Protein AF-A0A7C5Z6Q5-F1 (afdb_monomer)

Foldseek 3Di:
DFADPVVLVVLLVVLLCLCVVLPDDPVLSVVLSVVSVVCVVPDDRRHFPLVSLQVSQVVVCVSVVHQASAPVVLVVLAVVQQVCVVVLQVCLVPDPHSVVSVLLVLLVCLVGPYAYDDDDDPPDDPEPAQDEAEFALGHDHNTDDPVRCVVRPVVRHYHYHYQCHHTPERAPVRGDPVVVVSVVPHPEAEAEEDRNCRRCVPPPDWYWYFYFQQDPVVCVVVVHDHRDTDTDIDPDD

Mean predicted aligned error: 6.15 Å

pLDDT: mean 85.06, std 14.14, range [33.44, 97.81]

Structure (mmCIF, N/CA/C/O backbone):
data_AF-A0A7C5Z6Q5-F1
#
_entry.id   AF-A0A7C5Z6Q5-F1
#
loop_
_atom_site.group_PDB
_atom_site.id
_atom_site.type_symbol
_atom_site.label_atom_id
_atom_site.label_alt_id
_atom_site.label_comp_id
_atom_site.label_asym_id
_atom_site.label_entity_id
_atom_site.label_seq_id
_atom_site.pdbx_PDB_ins_code
_atom_site.Cartn_x
_atom_site.Cartn_y
_atom_site.Cartn_z
_atom_site.occupancy
_atom_site.B_iso_or_equiv
_atom_site.auth_seq_id
_atom_site.auth_comp_id
_atom_site.auth_asym_id
_atom_site.auth_atom_id
_atom_site.pdbx_PDB_model_num
ATOM 1 N N . MET A 1 1 ? -10.156 9.492 -7.319 1.00 81.12 1 MET A N 1
ATOM 2 C CA . MET A 1 1 ? -9.133 10.555 -7.522 1.00 81.12 1 MET A CA 1
ATOM 3 C C . MET A 1 1 ? -8.257 10.192 -8.713 1.00 81.12 1 MET A C 1
ATOM 5 O O . MET A 1 1 ? -7.639 9.136 -8.688 1.00 81.12 1 MET A O 1
ATOM 9 N N . ASN A 1 2 ? -8.177 11.060 -9.722 1.00 88.00 2 ASN A N 1
ATOM 10 C CA . ASN A 1 2 ? -7.443 10.786 -10.972 1.00 88.00 2 ASN A CA 1
ATOM 11 C C . ASN A 1 2 ? -5.960 11.143 -10.841 1.00 88.00 2 ASN A C 1
ATOM 13 O O . ASN A 1 2 ? -5.601 11.844 -9.905 1.00 88.00 2 ASN A O 1
ATOM 17 N N . PHE A 1 3 ? -5.092 10.733 -11.756 1.00 89.06 3 PHE A N 1
ATOM 18 C CA . PHE A 1 3 ? -3.695 11.167 -11.821 1.00 89.06 3 PHE A CA 1
ATOM 19 C C . PHE A 1 3 ? -3.593 12.670 -12.149 1.00 89.06 3 PHE A C 1
ATOM 21 O O . PHE A 1 3 ? -4.465 13.227 -12.809 1.00 89.06 3 PHE A O 1
ATOM 28 N N . ALA A 1 4 ? -2.572 13.362 -11.637 1.00 87.44 4 ALA A N 1
ATOM 29 C CA . ALA A 1 4 ? -2.336 14.787 -11.917 1.00 87.44 4 ALA A CA 1
ATOM 30 C C . ALA A 1 4 ? -0.896 15.023 -12.374 1.00 87.44 4 ALA A C 1
ATOM 32 O O . ALA A 1 4 ? -0.035 14.165 -12.200 1.00 87.44 4 ALA A O 1
ATOM 33 N N . TYR A 1 5 ? -0.620 16.207 -12.921 1.00 88.88 5 TYR A N 1
ATOM 34 C CA . TYR A 1 5 ? 0.697 16.536 -13.468 1.00 88.88 5 TYR A CA 1
ATOM 35 C C . TYR A 1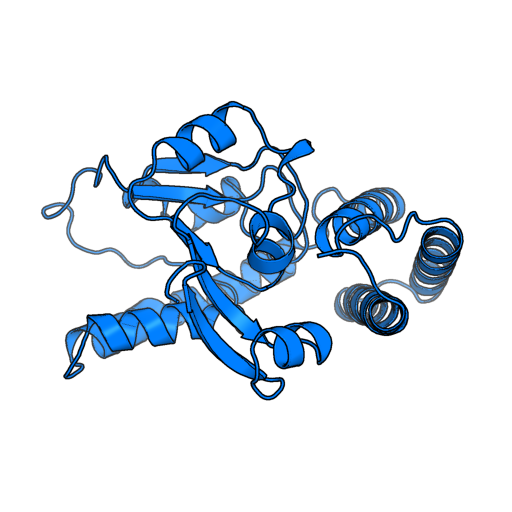 5 ? 1.820 16.441 -12.424 1.00 88.88 5 TYR A C 1
ATOM 37 O O . TYR A 1 5 ? 2.884 15.908 -12.730 1.00 88.88 5 TYR A O 1
ATOM 45 N N . ASP A 1 6 ? 1.557 16.810 -11.168 1.00 85.31 6 ASP A N 1
ATOM 46 C CA . ASP A 1 6 ? 2.529 16.677 -10.069 1.00 85.31 6 ASP A CA 1
ATOM 47 C C . ASP A 1 6 ? 2.846 15.212 -9.711 1.00 85.31 6 ASP A C 1
ATOM 49 O O . ASP A 1 6 ? 3.860 14.914 -9.074 1.00 85.31 6 ASP A O 1
ATOM 53 N N . CYS A 1 7 ? 2.021 14.259 -10.159 1.00 86.81 7 CYS A N 1
ATOM 54 C CA . CYS A 1 7 ? 2.293 12.833 -9.999 1.00 86.81 7 CYS A CA 1
ATOM 55 C C . CYS A 1 7 ? 3.391 12.338 -10.957 1.00 86.81 7 CYS A C 1
ATOM 57 O O . CYS A 1 7 ? 4.036 11.333 -10.652 1.00 86.81 7 CYS A O 1
ATOM 59 N N . ILE A 1 8 ? 3.652 13.026 -12.077 1.00 90.75 8 ILE A N 1
ATOM 60 C CA . ILE A 1 8 ? 4.700 12.662 -13.048 1.00 90.75 8 ILE A CA 1
ATOM 61 C C . ILE A 1 8 ? 6.091 12.666 -12.393 1.00 90.75 8 ILE A C 1
ATOM 63 O O . ILE A 1 8 ? 6.720 11.602 -12.355 1.00 90.75 8 ILE A O 1
ATOM 67 N N . PRO A 1 9 ? 6.590 13.789 -11.828 1.00 87.56 9 PRO A N 1
ATOM 68 C CA . PRO A 1 9 ? 7.911 13.810 -11.202 1.00 87.56 9 PRO A CA 1
ATOM 69 C C . PRO A 1 9 ? 7.996 12.845 -10.014 1.00 87.56 9 PRO A C 1
ATOM 71 O O . PRO A 1 9 ? 9.015 12.175 -9.845 1.00 87.56 9 PRO A O 1
ATOM 74 N N . CYS A 1 10 ? 6.916 12.701 -9.235 1.00 85.75 10 CYS A N 1
ATOM 75 C CA . CYS A 1 10 ? 6.848 11.739 -8.134 1.00 85.75 10 CYS A CA 1
ATOM 76 C C . CYS A 1 10 ? 7.049 10.292 -8.621 1.00 85.75 10 CYS A C 1
ATOM 78 O O . CYS A 1 10 ? 7.853 9.546 -8.055 1.00 85.75 10 CYS A O 1
ATOM 80 N N . THR A 1 11 ? 6.364 9.918 -9.706 1.00 86.69 11 THR A N 1
ATOM 81 C CA . THR A 1 11 ? 6.441 8.588 -10.323 1.00 86.69 11 THR A CA 1
ATOM 82 C C . THR A 1 11 ? 7.843 8.309 -10.847 1.00 86.69 11 THR A C 1
ATOM 84 O O . THR A 1 11 ? 8.446 7.299 -10.480 1.00 86.69 11 THR A O 1
ATOM 87 N N . VAL A 1 12 ? 8.406 9.234 -11.631 1.00 89.44 12 VAL A N 1
ATOM 88 C CA . VAL A 1 12 ? 9.771 9.113 -12.163 1.00 89.44 12 VAL A CA 1
ATOM 89 C C . VAL A 1 12 ? 10.780 8.936 -11.027 1.00 89.44 12 VAL A C 1
ATOM 91 O O . VAL A 1 12 ? 11.616 8.034 -11.074 1.00 89.44 12 VAL A O 1
ATOM 94 N N . GLN A 1 13 ? 10.671 9.736 -9.964 1.00 84.75 13 GLN A N 1
ATOM 95 C CA . GLN A 1 13 ? 11.594 9.650 -8.836 1.00 84.75 13 GLN A CA 1
ATOM 96 C C . GLN A 1 13 ? 11.425 8.356 -8.026 1.00 84.75 13 GLN A C 1
ATOM 98 O O . GLN A 1 13 ? 12.413 7.805 -7.538 1.00 84.75 13 GLN A O 1
ATOM 103 N N . SER A 1 14 ? 10.196 7.851 -7.886 1.00 83.06 14 SER A N 1
ATOM 104 C CA . SER A 1 14 ? 9.923 6.567 -7.233 1.00 83.06 14 SER A CA 1
ATOM 105 C C . SER A 1 14 ? 10.600 5.411 -7.971 1.00 83.06 14 SER A C 1
ATOM 107 O O . SER A 1 14 ? 11.330 4.627 -7.359 1.00 83.06 14 SER A O 1
ATOM 109 N N . PHE A 1 15 ? 10.449 5.362 -9.297 1.00 82.88 15 PHE A N 1
ATOM 110 C CA . PHE A 1 15 ? 11.085 4.343 -10.132 1.00 82.88 15 PHE A CA 1
ATOM 111 C C . PHE A 1 15 ? 12.607 4.468 -10.139 1.00 82.88 15 PHE A C 1
ATOM 113 O O . PHE A 1 15 ? 13.29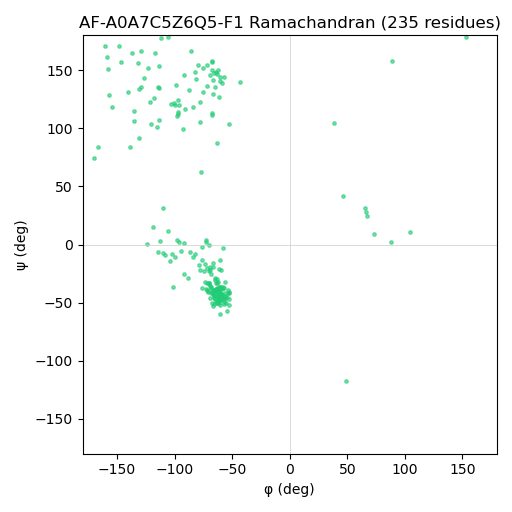3 3.452 -10.036 1.00 82.88 15 PHE A O 1
ATOM 120 N N . LEU A 1 16 ? 13.143 5.692 -10.174 1.00 82.31 16 LEU A N 1
ATOM 121 C CA . LEU A 1 16 ? 14.584 5.925 -10.089 1.00 82.31 16 LEU A CA 1
ATOM 122 C C . LEU A 1 16 ? 15.169 5.408 -8.764 1.00 82.31 16 LEU A C 1
ATOM 124 O O . LEU A 1 16 ? 16.179 4.708 -8.763 1.00 82.31 16 LEU A O 1
ATOM 128 N N . ARG A 1 17 ? 14.510 5.683 -7.631 1.00 81.69 17 ARG A N 1
ATOM 129 C CA . ARG A 1 17 ? 14.936 5.143 -6.329 1.00 81.69 17 ARG A CA 1
ATOM 130 C C . ARG A 1 17 ? 14.884 3.621 -6.301 1.00 81.69 17 ARG A C 1
ATOM 132 O O . ARG A 1 17 ? 15.791 3.001 -5.757 1.00 81.69 17 ARG A O 1
ATOM 139 N N . LEU A 1 18 ? 13.842 3.030 -6.882 1.00 78.75 18 LEU A N 1
ATOM 140 C CA . LEU A 1 18 ? 13.673 1.582 -6.937 1.00 78.75 18 LEU A CA 1
ATOM 141 C C . LEU A 1 18 ? 14.786 0.900 -7.743 1.00 78.75 18 LEU A C 1
ATOM 143 O O . LEU A 1 18 ? 15.323 -0.115 -7.308 1.00 78.75 18 LEU A O 1
ATOM 147 N N . ILE A 1 19 ? 15.146 1.434 -8.911 1.00 79.38 19 ILE A N 1
ATOM 148 C CA . ILE A 1 19 ? 16.206 0.827 -9.726 1.00 79.38 19 ILE A CA 1
ATOM 149 C C . ILE A 1 19 ? 17.597 1.033 -9.109 1.00 79.38 19 ILE A C 1
ATOM 151 O O . ILE A 1 19 ? 18.442 0.143 -9.188 1.00 79.38 19 ILE A O 1
ATOM 155 N N . GLN A 1 20 ? 17.821 2.166 -8.438 1.00 78.38 20 GLN A N 1
ATOM 156 C CA . GLN A 1 20 ? 19.080 2.450 -7.746 1.00 78.38 20 GLN A CA 1
ATOM 157 C C . GLN A 1 20 ? 19.261 1.588 -6.490 1.00 78.38 20 GLN A C 1
ATOM 159 O O . GLN A 1 20 ? 20.356 1.083 -6.247 1.00 78.38 20 GLN A O 1
ATOM 164 N N . SER A 1 21 ? 18.201 1.373 -5.704 1.00 70.94 21 SER A N 1
ATOM 165 C CA . SER A 1 21 ? 18.272 0.603 -4.453 1.00 70.94 21 SER A CA 1
ATOM 166 C C . SER A 1 21 ? 18.515 -0.894 -4.660 1.00 70.94 21 SER A C 1
ATOM 168 O O . SER A 1 21 ? 18.975 -1.566 -3.739 1.00 70.94 21 SER A O 1
ATOM 170 N N . ASN A 1 22 ? 18.252 -1.403 -5.866 1.00 69.56 22 ASN A N 1
ATOM 171 C CA . ASN A 1 22 ? 18.470 -2.799 -6.250 1.00 69.56 22 ASN A CA 1
ATOM 172 C C . ASN A 1 22 ? 19.808 -3.042 -6.972 1.00 69.56 22 ASN A C 1
ATOM 174 O O . ASN A 1 22 ? 20.088 -4.169 -7.370 1.00 69.56 22 ASN A O 1
ATOM 178 N N . GLY A 1 23 ? 20.645 -2.010 -7.140 1.00 72.50 23 GLY A N 1
ATOM 179 C CA . GLY A 1 23 ? 21.992 -2.162 -7.699 1.00 72.50 23 GLY A CA 1
ATOM 180 C C . GLY A 1 23 ? 22.028 -2.595 -9.169 1.00 72.50 23 GLY A C 1
ATOM 181 O O . GLY A 1 23 ? 22.986 -3.242 -9.589 1.00 72.50 23 GLY A O 1
ATOM 182 N N . PHE A 1 24 ? 21.001 -2.266 -9.960 1.00 78.94 24 PHE A N 1
ATOM 183 C CA . PHE A 1 24 ? 20.976 -2.622 -11.380 1.00 78.94 24 PHE A CA 1
ATOM 184 C C . PHE A 1 24 ? 22.098 -1.920 -12.168 1.00 78.94 24 PHE A C 1
ATOM 186 O O . PHE A 1 24 ? 22.437 -0.776 -11.853 1.00 78.94 24 PHE A O 1
ATOM 193 N N . PRO A 1 25 ? 22.640 -2.540 -13.235 1.00 84.62 25 PRO A N 1
ATOM 194 C CA . PRO A 1 25 ? 23.615 -1.893 -14.110 1.00 84.62 25 PRO A CA 1
ATOM 195 C C . PRO A 1 25 ? 23.073 -0.589 -14.708 1.00 84.62 25 PRO A C 1
ATOM 197 O O . PRO A 1 25 ? 21.905 -0.526 -15.090 1.00 84.62 25 PRO A O 1
ATOM 200 N N . GLU A 1 26 ? 23.926 0.422 -14.875 1.00 85.44 26 GLU A N 1
ATOM 201 C CA . GLU A 1 26 ? 23.540 1.750 -15.389 1.00 85.44 26 GLU A CA 1
ATOM 202 C C . GLU A 1 26 ? 22.775 1.678 -16.724 1.00 85.44 26 GLU A C 1
ATOM 204 O O . GLU A 1 26 ? 21.739 2.317 -16.887 1.00 85.44 26 GLU A O 1
ATOM 209 N N . ARG A 1 27 ? 23.199 0.798 -17.644 1.00 86.38 27 ARG A N 1
ATOM 210 C CA . ARG A 1 27 ? 22.498 0.566 -18.923 1.00 86.38 27 ARG A CA 1
ATOM 211 C C . ARG A 1 27 ? 21.057 0.077 -18.745 1.00 86.38 27 ARG A C 1
ATOM 213 O O . ARG A 1 27 ? 20.172 0.453 -19.515 1.00 86.38 27 ARG A O 1
ATOM 220 N N . LEU A 1 28 ? 20.815 -0.772 -17.746 1.00 84.44 28 LEU A N 1
ATOM 221 C CA . LEU A 1 28 ? 19.472 -1.257 -17.432 1.00 84.44 28 LEU A CA 1
ATOM 222 C C . LEU A 1 28 ? 18.642 -0.149 -16.775 1.00 84.44 28 LEU A C 1
ATOM 224 O O . LEU A 1 28 ? 17.469 0.001 -17.108 1.00 84.44 28 LEU A O 1
ATOM 228 N N . GLN A 1 29 ? 19.258 0.672 -15.917 1.00 87.50 29 GLN A N 1
ATOM 229 C CA . GLN A 1 29 ? 18.592 1.829 -15.316 1.00 87.50 29 GLN A CA 1
ATOM 230 C C . GLN A 1 29 ? 18.111 2.823 -16.382 1.00 87.50 29 GLN A C 1
ATOM 232 O O . GLN A 1 29 ? 16.948 3.227 -16.360 1.00 87.50 29 GLN A O 1
ATOM 237 N N . GLU A 1 30 ? 18.967 3.162 -17.352 1.00 90.06 30 GLU A N 1
ATOM 238 C CA . GLU A 1 30 ? 18.594 4.030 -18.475 1.00 90.06 30 GLU A CA 1
ATOM 239 C C . GLU A 1 30 ? 17.450 3.420 -19.298 1.00 90.06 30 GLU A C 1
ATOM 241 O O . GLU A 1 30 ? 16.481 4.106 -19.627 1.00 90.06 30 GLU A O 1
ATOM 246 N N . THR A 1 31 ? 17.525 2.117 -19.590 1.00 89.44 31 THR A N 1
ATOM 247 C CA . THR A 1 31 ? 16.488 1.399 -20.350 1.00 89.44 31 THR A CA 1
ATOM 248 C C . THR A 1 31 ? 15.130 1.459 -19.650 1.00 89.44 31 THR A C 1
ATOM 250 O O . THR A 1 31 ? 14.118 1.757 -20.290 1.00 89.44 31 THR A O 1
ATOM 253 N N . VAL A 1 32 ? 15.099 1.210 -18.336 1.00 88.25 32 VAL A N 1
ATOM 254 C CA . VAL A 1 32 ? 13.877 1.313 -17.529 1.00 88.25 32 VAL A CA 1
ATOM 255 C C . VAL A 1 32 ? 13.354 2.746 -17.542 1.00 88.25 32 VAL A C 1
ATOM 257 O O . VAL A 1 32 ? 12.176 2.955 -17.821 1.00 88.25 32 VAL A O 1
ATOM 260 N N . LEU A 1 33 ? 14.213 3.741 -17.301 1.00 90.94 33 LEU A N 1
ATOM 261 C CA . LEU A 1 33 ? 13.796 5.140 -17.233 1.00 90.94 33 LEU A CA 1
ATOM 262 C C . LEU A 1 33 ? 13.207 5.634 -18.561 1.00 90.94 33 LEU A C 1
ATOM 264 O O . LEU A 1 33 ? 12.159 6.277 -18.558 1.00 90.94 33 LEU A O 1
ATOM 268 N N . ARG A 1 34 ? 13.823 5.288 -19.699 1.00 93.12 34 ARG A N 1
ATOM 269 C CA . ARG A 1 34 ? 13.278 5.609 -21.029 1.00 93.12 34 ARG A CA 1
ATOM 270 C C . ARG A 1 34 ? 11.882 5.022 -21.216 1.00 93.12 34 ARG A C 1
ATOM 272 O O . ARG A 1 34 ? 10.984 5.739 -21.637 1.00 93.12 34 ARG A O 1
ATOM 279 N N . LYS A 1 35 ? 11.683 3.752 -20.847 1.00 92.69 35 LYS A N 1
ATOM 280 C CA . LYS A 1 35 ? 10.372 3.091 -20.939 1.00 92.69 35 LYS A CA 1
ATOM 281 C C . LYS A 1 35 ? 9.327 3.717 -20.012 1.00 92.69 35 LYS A C 1
ATOM 283 O O . LYS A 1 35 ? 8.196 3.906 -20.444 1.00 92.69 35 LYS A O 1
ATOM 288 N N . VAL A 1 36 ? 9.704 4.093 -18.787 1.00 93.00 36 VAL A N 1
ATOM 289 C CA . VAL A 1 36 ? 8.821 4.818 -17.852 1.00 93.00 36 VAL A CA 1
ATOM 290 C C . VAL A 1 36 ? 8.391 6.162 -18.444 1.00 93.00 36 VAL A C 1
ATOM 292 O O . VAL A 1 36 ? 7.211 6.491 -18.403 1.00 93.00 36 VAL A O 1
ATOM 295 N N . LEU A 1 37 ? 9.319 6.928 -19.025 1.00 94.62 37 LEU A N 1
ATOM 296 C CA . LEU A 1 37 ? 9.002 8.219 -19.644 1.00 94.62 37 LEU A CA 1
ATOM 297 C C . LEU A 1 37 ? 8.105 8.065 -20.878 1.00 94.62 37 LEU A C 1
ATOM 299 O O . LEU A 1 37 ? 7.143 8.817 -21.013 1.00 94.62 37 LEU A O 1
ATOM 303 N N . THR A 1 38 ? 8.369 7.075 -21.738 1.00 95.62 38 THR A N 1
ATOM 304 C CA . THR A 1 38 ? 7.494 6.757 -22.878 1.00 95.62 38 THR A CA 1
ATOM 305 C C . THR A 1 38 ? 6.093 6.377 -22.407 1.00 95.62 38 THR A C 1
ATOM 307 O O . THR A 1 38 ? 5.122 6.957 -22.881 1.00 95.62 38 THR A O 1
ATOM 310 N N . PHE A 1 39 ? 5.979 5.489 -21.413 1.00 94.50 39 PHE A N 1
ATOM 311 C CA . PHE A 1 39 ? 4.686 5.133 -20.828 1.00 94.50 39 PHE A CA 1
ATOM 312 C C . PHE A 1 39 ? 3.942 6.367 -20.324 1.00 94.50 39 PHE A C 1
ATOM 314 O O . PHE A 1 39 ? 2.784 6.577 -20.666 1.00 94.50 39 PHE A O 1
ATOM 321 N N . LEU A 1 40 ? 4.613 7.210 -19.534 1.00 94.00 40 LEU A N 1
ATOM 322 C CA . LEU A 1 40 ? 3.993 8.408 -18.976 1.00 94.00 40 LEU A CA 1
ATOM 323 C C . LEU A 1 40 ? 3.556 9.392 -20.065 1.00 94.00 40 LEU A C 1
ATOM 325 O O . LEU A 1 40 ? 2.571 10.087 -19.847 1.00 94.00 40 LEU A O 1
ATOM 329 N N . SER A 1 41 ? 4.232 9.444 -21.216 1.00 94.94 41 SER A N 1
ATOM 330 C CA . SER A 1 41 ? 3.839 10.316 -22.333 1.00 94.94 41 SER A CA 1
ATOM 331 C C . SER A 1 41 ? 2.573 9.867 -23.071 1.00 94.94 41 SER A C 1
ATOM 333 O O . SER A 1 41 ? 1.938 10.688 -23.726 1.00 94.94 41 SER A O 1
ATOM 335 N N . GLU A 1 42 ? 2.196 8.593 -22.947 1.00 93.94 42 GLU A N 1
ATOM 336 C CA . GLU A 1 42 ? 1.062 7.978 -23.658 1.00 93.94 42 GLU A CA 1
ATOM 337 C C . GLU A 1 42 ? -0.072 7.543 -22.711 1.00 93.94 42 GLU A C 1
ATOM 339 O O . GLU A 1 42 ? -1.129 7.100 -23.157 1.00 93.94 42 GLU A O 1
ATOM 344 N N . ALA A 1 43 ? 0.143 7.646 -21.398 1.00 92.38 43 ALA A N 1
ATOM 345 C CA . ALA A 1 43 ? -0.775 7.166 -20.376 1.00 92.38 43 ALA A CA 1
ATOM 346 C C . ALA A 1 43 ? -2.079 7.980 -20.295 1.00 92.38 43 ALA A C 1
ATOM 348 O O . ALA A 1 43 ? -2.092 9.205 -20.414 1.00 92.38 43 ALA A O 1
ATOM 349 N N . ASP A 1 44 ? -3.179 7.291 -19.982 1.00 92.75 44 ASP A N 1
ATOM 350 C CA . ASP A 1 44 ? -4.462 7.918 -19.670 1.00 92.75 44 ASP A CA 1
ATOM 351 C C . ASP A 1 44 ? -4.466 8.464 -18.231 1.00 92.75 44 ASP A C 1
ATOM 353 O O . ASP A 1 44 ? -4.580 7.720 -17.255 1.00 92.75 44 ASP A O 1
ATOM 357 N N . TYR A 1 45 ? -4.358 9.787 -18.090 1.00 93.19 45 TYR A N 1
ATOM 358 C CA . TYR A 1 45 ? -4.365 10.459 -16.785 1.00 93.19 45 TYR A CA 1
ATOM 359 C C . TYR A 1 45 ? -5.754 10.579 -16.144 1.00 93.19 45 TYR A C 1
ATOM 361 O O . TYR A 1 45 ? -5.861 11.065 -15.016 1.00 93.19 45 TYR A O 1
ATOM 369 N N . SER A 1 46 ? -6.820 10.122 -16.809 1.00 91.69 46 SER A N 1
ATOM 370 C CA . SER A 1 46 ? -8.127 9.973 -16.160 1.00 91.69 46 SER A CA 1
ATOM 371 C C . SER A 1 46 ? -8.134 8.835 -15.132 1.00 91.69 46 SER A C 1
ATOM 373 O O . SER A 1 46 ? -8.922 8.866 -14.188 1.00 91.69 46 SER A O 1
ATOM 375 N N . LEU A 1 47 ? -7.210 7.877 -15.259 1.00 91.06 47 LEU A N 1
ATOM 376 C CA . LEU A 1 47 ? -7.027 6.785 -14.309 1.00 91.06 47 LEU A CA 1
ATOM 377 C C . LEU A 1 47 ? -6.503 7.281 -12.958 1.00 91.06 47 LEU A C 1
ATOM 379 O O . LEU A 1 47 ? -5.875 8.333 -12.846 1.00 91.06 47 LEU A O 1
ATOM 383 N N . SER A 1 48 ? -6.731 6.496 -11.906 1.00 91.25 48 SER A N 1
ATOM 384 C CA . SER A 1 48 ? -6.192 6.794 -10.579 1.00 91.25 48 SER A CA 1
ATOM 385 C C . SER A 1 48 ? -4.673 6.563 -10.511 1.00 91.25 48 SER A C 1
ATOM 387 O O . SER A 1 48 ? -4.139 5.730 -11.254 1.00 91.25 48 SER A O 1
ATOM 389 N N . PRO A 1 49 ? -3.946 7.239 -9.597 1.00 90.62 49 PRO A N 1
ATOM 390 C CA . PRO A 1 49 ? -2.515 6.998 -9.426 1.00 90.62 49 PRO A CA 1
ATOM 391 C C . PRO A 1 49 ? -2.136 5.528 -9.176 1.00 90.62 49 PRO A C 1
ATOM 393 O O . PRO A 1 49 ? -1.194 5.062 -9.821 1.00 90.62 49 PRO A O 1
ATOM 396 N N . PRO A 1 50 ? -2.869 4.747 -8.351 1.00 91.81 50 PRO A N 1
ATOM 397 C CA . PRO A 1 50 ? -2.569 3.327 -8.187 1.00 91.81 50 PRO A CA 1
ATOM 398 C C . PRO A 1 50 ? -2.782 2.506 -9.468 1.00 91.81 50 PRO A C 1
ATOM 400 O O . PRO A 1 50 ? -2.056 1.539 -9.689 1.00 91.81 50 PRO A O 1
ATOM 403 N N . ALA A 1 51 ? -3.722 2.889 -10.340 1.00 93.62 51 ALA A N 1
ATOM 404 C CA . ALA A 1 51 ? -3.969 2.174 -11.593 1.00 93.62 51 ALA A CA 1
ATOM 405 C C . ALA A 1 51 ? -2.799 2.351 -12.572 1.00 93.62 51 ALA A C 1
ATOM 407 O O . ALA A 1 51 ? -2.294 1.367 -13.104 1.00 93.62 51 ALA A O 1
ATOM 408 N N . LEU A 1 52 ? -2.299 3.579 -12.737 1.00 93.31 52 LEU A N 1
ATOM 409 C CA . LEU A 1 52 ? -1.112 3.825 -13.564 1.00 93.31 52 LEU A CA 1
ATOM 410 C C . LEU A 1 52 ? 0.154 3.206 -12.963 1.00 93.31 52 LEU A C 1
ATOM 412 O O . LEU A 1 52 ? 0.978 2.645 -13.686 1.00 93.31 52 LEU A O 1
ATOM 416 N N . ALA A 1 53 ? 0.302 3.261 -11.636 1.00 92.25 53 ALA A N 1
ATOM 417 C CA . ALA A 1 53 ? 1.429 2.637 -10.955 1.00 92.25 53 ALA A CA 1
ATOM 418 C C . ALA A 1 53 ? 1.451 1.113 -11.166 1.00 92.25 53 ALA A C 1
ATOM 420 O O . ALA A 1 53 ? 2.519 0.557 -11.415 1.00 92.25 53 ALA A O 1
ATOM 421 N N . ARG A 1 54 ? 0.292 0.437 -11.134 1.00 94.69 54 ARG A N 1
ATOM 422 C CA . ARG A 1 54 ? 0.178 -0.996 -11.456 1.00 94.69 54 ARG A CA 1
ATOM 423 C C . ARG A 1 54 ? 0.795 -1.314 -12.813 1.00 94.69 54 ARG A C 1
ATOM 425 O O . ARG A 1 54 ? 1.635 -2.208 -12.915 1.00 94.69 54 ARG A O 1
ATOM 432 N N . ASP A 1 55 ? 0.392 -0.582 -13.844 1.00 94.56 55 ASP A N 1
ATOM 433 C CA . ASP A 1 55 ? 0.788 -0.874 -15.220 1.00 94.56 55 ASP A CA 1
ATOM 434 C C . ASP A 1 55 ? 2.290 -0.605 -15.433 1.00 94.56 55 ASP A C 1
ATOM 436 O O . ASP A 1 55 ? 2.990 -1.417 -16.045 1.00 94.56 55 ASP A O 1
ATOM 440 N N . LEU A 1 56 ? 2.828 0.447 -14.806 1.00 93.19 56 LEU A N 1
ATOM 441 C CA . LEU A 1 56 ? 4.273 0.694 -14.742 1.00 93.19 56 LEU A CA 1
ATOM 442 C C . LEU A 1 56 ? 5.037 -0.431 -14.026 1.00 93.19 56 LEU A C 1
ATOM 444 O O . LEU A 1 56 ? 6.093 -0.865 -14.489 1.00 93.19 56 LEU A O 1
ATOM 448 N N . HIS A 1 57 ? 4.522 -0.925 -12.899 1.00 92.50 57 HIS A N 1
ATOM 449 C CA . HIS A 1 57 ? 5.165 -2.001 -12.144 1.00 92.50 57 HIS A CA 1
ATOM 450 C C . HIS A 1 57 ? 5.094 -3.354 -12.871 1.00 92.50 57 HIS A C 1
ATOM 452 O O . HIS A 1 57 ? 6.062 -4.116 -12.823 1.00 92.50 57 HIS A O 1
ATOM 458 N N . ARG A 1 58 ? 4.020 -3.629 -13.623 1.00 94.31 58 ARG A N 1
ATOM 459 C CA . ARG A 1 58 ? 3.934 -4.781 -14.540 1.00 94.31 58 ARG A CA 1
ATOM 460 C C . ARG A 1 58 ? 4.989 -4.703 -15.638 1.00 94.31 58 ARG A C 1
ATOM 462 O O . ARG A 1 58 ? 5.699 -5.681 -15.868 1.00 94.31 58 ARG A O 1
ATOM 469 N N . MET A 1 59 ? 5.141 -3.536 -16.264 1.00 92.56 59 MET A N 1
ATOM 470 C CA . MET A 1 59 ? 6.186 -3.304 -17.263 1.00 92.56 59 MET A CA 1
ATOM 471 C C . MET A 1 59 ? 7.584 -3.518 -16.674 1.00 92.56 59 MET A C 1
ATOM 473 O O . MET A 1 59 ? 8.430 -4.157 -17.296 1.00 92.56 59 MET A O 1
ATOM 477 N N . LEU A 1 60 ? 7.833 -3.025 -15.458 1.00 89.31 60 LEU A N 1
ATOM 478 C CA . LEU A 1 60 ? 9.117 -3.211 -14.790 1.00 89.31 60 LEU A CA 1
ATOM 479 C C . LEU A 1 60 ? 9.443 -4.689 -14.560 1.00 89.31 60 LEU A C 1
ATOM 481 O O . LEU A 1 60 ? 10.560 -5.103 -14.857 1.00 89.31 60 LEU A O 1
ATOM 485 N N . ARG A 1 61 ? 8.481 -5.491 -14.084 1.00 90.88 61 ARG A N 1
ATOM 486 C CA . ARG A 1 61 ? 8.665 -6.945 -13.918 1.00 90.88 61 ARG A CA 1
ATOM 487 C C . ARG A 1 61 ? 9.079 -7.625 -15.222 1.00 90.88 61 ARG A C 1
ATOM 489 O O . ARG A 1 61 ? 9.980 -8.455 -15.208 1.00 90.88 61 ARG A O 1
ATOM 496 N N . GLN A 1 62 ? 8.467 -7.229 -16.340 1.00 91.69 62 GLN A N 1
ATOM 497 C CA . GLN A 1 62 ? 8.810 -7.748 -17.668 1.00 91.69 62 GLN A CA 1
ATOM 498 C C . GLN A 1 62 ? 10.225 -7.348 -18.103 1.00 91.69 62 GLN A C 1
ATOM 500 O O . GLN A 1 62 ? 10.955 -8.178 -18.630 1.00 91.69 62 GLN A O 1
ATOM 505 N N . ILE A 1 63 ? 10.634 -6.094 -17.874 1.00 88.12 63 ILE A N 1
ATOM 506 C CA . ILE A 1 63 ? 11.986 -5.622 -18.226 1.00 88.12 63 ILE A CA 1
ATOM 507 C C . ILE A 1 63 ? 13.058 -6.345 -17.404 1.00 88.12 63 ILE A C 1
ATOM 509 O O . ILE A 1 63 ? 14.134 -6.639 -17.918 1.00 88.12 63 ILE A O 1
ATOM 513 N N . LEU A 1 64 ? 12.777 -6.585 -16.123 1.00 86.00 64 LEU A N 1
ATOM 514 C CA . LEU A 1 64 ? 13.710 -7.219 -15.196 1.00 86.00 64 LEU A CA 1
ATOM 515 C C . LEU A 1 64 ? 13.716 -8.749 -15.283 1.00 86.00 64 LEU A C 1
ATOM 517 O O . LEU A 1 64 ? 14.545 -9.360 -14.615 1.00 86.00 64 LEU A O 1
ATOM 521 N N . ASP A 1 65 ? 12.787 -9.346 -16.038 1.00 89.38 65 ASP A N 1
ATOM 522 C CA . ASP A 1 65 ? 12.509 -10.789 -16.033 1.00 89.38 65 ASP A CA 1
ATOM 523 C C . ASP A 1 65 ? 12.405 -11.354 -14.603 1.00 89.38 65 ASP A C 1
ATOM 525 O O . ASP A 1 65 ? 12.955 -12.395 -14.248 1.00 89.38 65 ASP A O 1
ATOM 529 N N . ASN A 1 66 ? 11.741 -10.591 -13.729 1.00 88.31 66 ASN A N 1
ATOM 530 C CA . ASN A 1 66 ? 11.598 -10.917 -12.317 1.00 88.31 66 ASN A CA 1
ATOM 531 C C . ASN A 1 66 ? 10.142 -10.693 -11.881 1.00 88.31 66 ASN A C 1
ATOM 533 O O . ASN A 1 66 ? 9.683 -9.545 -11.875 1.00 88.31 66 ASN A O 1
ATOM 537 N N . PRO A 1 67 ? 9.412 -11.755 -11.489 1.00 90.62 67 PRO A N 1
ATOM 538 C CA . PRO A 1 67 ? 8.015 -11.644 -11.081 1.00 90.62 67 PRO A CA 1
ATOM 539 C C . PRO A 1 67 ? 7.817 -10.919 -9.739 1.00 90.62 67 PRO A C 1
ATOM 541 O O . PRO A 1 67 ? 6.744 -10.358 -9.524 1.00 90.62 67 PRO A O 1
ATOM 544 N N . ASP A 1 68 ? 8.824 -10.874 -8.858 1.00 91.38 68 ASP A N 1
ATOM 545 C CA . ASP A 1 68 ? 8.794 -10.092 -7.613 1.00 91.38 68 ASP A CA 1
ATOM 546 C C . ASP A 1 68 ? 10.149 -9.401 -7.355 1.00 91.38 68 ASP A C 1
ATOM 548 O O . ASP A 1 68 ? 10.981 -9.888 -6.580 1.00 91.38 68 ASP A O 1
ATOM 552 N N . PRO A 1 69 ? 10.392 -8.222 -7.960 1.00 87.56 69 PRO A N 1
ATOM 553 C CA . PRO A 1 69 ? 11.606 -7.448 -7.711 1.00 87.56 69 PRO A CA 1
ATOM 554 C C . PRO A 1 69 ? 11.656 -6.835 -6.302 1.00 87.56 69 PRO A C 1
ATOM 556 O O . PRO A 1 69 ? 12.636 -6.172 -5.965 1.00 87.56 69 PRO A O 1
ATOM 559 N N . TYR A 1 70 ? 10.634 -7.045 -5.466 1.00 87.62 70 TYR A N 1
ATOM 560 C CA . TYR A 1 70 ? 10.517 -6.459 -4.133 1.00 87.62 70 TYR A CA 1
ATOM 561 C C . TYR A 1 70 ? 10.715 -7.464 -2.996 1.00 87.62 70 TYR A C 1
ATOM 563 O O . TYR A 1 70 ? 10.836 -7.058 -1.839 1.00 87.62 70 TYR A O 1
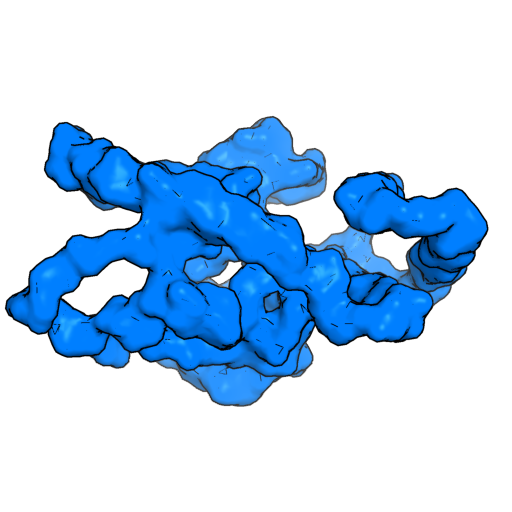ATOM 571 N N . ALA A 1 71 ? 10.788 -8.764 -3.293 1.00 88.12 71 ALA A N 1
ATOM 572 C CA . ALA A 1 71 ? 10.828 -9.820 -2.282 1.00 88.12 71 ALA A CA 1
ATOM 573 C C . ALA A 1 71 ? 11.937 -9.606 -1.232 1.00 88.12 71 ALA A C 1
ATOM 575 O O . ALA A 1 71 ? 11.716 -9.749 -0.028 1.00 88.12 71 ALA A O 1
ATOM 576 N N . ALA A 1 72 ? 13.130 -9.190 -1.671 1.00 85.19 72 ALA A N 1
ATOM 577 C CA . ALA A 1 72 ? 14.274 -8.963 -0.787 1.00 85.19 72 ALA A CA 1
ATOM 578 C C . ALA A 1 72 ? 14.048 -7.799 0.193 1.00 85.19 72 ALA A C 1
ATOM 580 O O . ALA A 1 72 ? 14.352 -7.925 1.384 1.00 85.19 72 ALA A O 1
ATOM 581 N N . ILE A 1 73 ? 13.498 -6.675 -0.287 1.00 82.00 73 ILE A N 1
ATOM 582 C CA . ILE A 1 73 ? 13.216 -5.523 0.574 1.00 82.00 73 ILE A CA 1
ATOM 583 C C . ILE A 1 73 ? 12.044 -5.819 1.513 1.00 82.00 73 ILE A C 1
ATOM 585 O O . ILE A 1 73 ? 12.161 -5.523 2.701 1.00 82.00 73 ILE A O 1
ATOM 589 N N . LYS A 1 74 ? 10.989 -6.502 1.039 1.00 84.75 74 LYS A N 1
ATOM 590 C CA . LYS A 1 74 ? 9.874 -6.963 1.884 1.00 84.75 74 LYS A CA 1
ATOM 591 C C . LYS A 1 74 ? 10.379 -7.845 3.022 1.00 84.75 74 LYS A C 1
ATOM 593 O O . LYS A 1 74 ? 10.144 -7.538 4.186 1.00 84.75 74 LYS A O 1
ATOM 598 N N . LYS A 1 75 ? 11.184 -8.868 2.719 1.00 85.62 75 LYS A N 1
ATOM 599 C CA . LYS A 1 75 ? 11.754 -9.773 3.731 1.00 85.62 75 LYS A CA 1
ATOM 600 C C . LYS A 1 75 ? 12.596 -9.037 4.776 1.00 85.62 75 LYS A C 1
ATOM 602 O O . LYS A 1 75 ? 12.494 -9.321 5.970 1.00 85.62 75 LYS A O 1
ATOM 607 N N . LYS A 1 76 ? 13.419 -8.076 4.343 1.00 84.81 76 LYS A N 1
ATOM 608 C CA . LYS A 1 76 ? 14.239 -7.251 5.242 1.00 84.81 76 LYS A CA 1
ATOM 609 C C . LYS A 1 76 ? 13.373 -6.394 6.169 1.00 84.81 76 LYS A C 1
ATOM 611 O O . LYS A 1 76 ? 13.618 -6.379 7.376 1.00 84.81 76 LYS A O 1
ATOM 616 N N . THR A 1 77 ? 12.385 -5.689 5.621 1.00 80.88 77 THR A N 1
ATOM 617 C CA . THR A 1 77 ? 11.500 -4.805 6.393 1.00 80.88 77 THR A CA 1
ATOM 618 C C . THR A 1 77 ? 10.623 -5.604 7.352 1.00 80.88 77 THR A C 1
ATOM 620 O O . THR A 1 77 ? 10.556 -5.267 8.536 1.00 80.88 77 THR A O 1
ATOM 623 N N . ASN A 1 78 ? 10.081 -6.732 6.887 1.00 83.81 78 ASN A N 1
ATOM 624 C CA . ASN A 1 78 ? 9.346 -7.681 7.712 1.00 83.81 78 ASN A CA 1
ATOM 625 C C . ASN A 1 78 ? 10.209 -8.112 8.904 1.00 83.81 78 ASN A C 1
ATOM 627 O O . ASN A 1 78 ? 9.853 -7.843 10.047 1.00 83.81 78 ASN A O 1
ATOM 631 N N . GLY A 1 79 ? 11.405 -8.661 8.662 1.00 84.44 79 GLY A N 1
ATOM 632 C CA . GLY A 1 79 ? 12.332 -9.071 9.725 1.00 84.44 79 GLY A CA 1
ATOM 633 C C . GLY A 1 79 ? 12.665 -7.966 10.738 1.00 84.44 79 GLY A C 1
ATOM 634 O O . GLY A 1 79 ? 12.717 -8.219 11.943 1.00 84.44 79 GLY A O 1
ATOM 635 N N . PHE A 1 80 ? 12.838 -6.725 10.277 1.00 84.38 80 PHE A N 1
ATOM 636 C CA . PHE A 1 80 ? 13.094 -5.575 11.148 1.00 84.38 80 PHE A CA 1
ATOM 637 C C . PHE A 1 80 ? 11.919 -5.261 12.088 1.00 84.38 80 PHE A C 1
ATOM 639 O O . PHE A 1 80 ? 12.142 -4.937 13.261 1.00 84.38 80 PHE A O 1
ATOM 646 N N . MET A 1 81 ? 10.681 -5.356 11.597 1.00 83.38 81 MET A N 1
ATOM 647 C CA . MET A 1 81 ? 9.479 -5.109 12.400 1.00 83.38 81 MET A CA 1
ATOM 648 C C . MET A 1 81 ? 9.160 -6.262 13.344 1.00 83.38 81 MET A C 1
ATOM 650 O O . MET A 1 81 ? 8.821 -6.030 14.505 1.00 83.38 81 MET A O 1
ATOM 654 N N . LEU A 1 82 ? 9.378 -7.495 12.888 1.00 82.69 82 LEU A N 1
ATOM 655 C CA . LEU A 1 82 ? 9.266 -8.707 13.695 1.00 82.69 82 LEU A CA 1
ATOM 656 C C . LEU A 1 82 ? 10.085 -8.634 14.979 1.00 82.69 82 LEU A C 1
ATOM 658 O O . LEU A 1 82 ? 9.565 -8.890 16.065 1.00 82.69 82 LEU A O 1
ATOM 662 N N . ALA A 1 83 ? 11.338 -8.198 14.859 1.00 87.19 83 ALA A N 1
ATOM 663 C CA . ALA A 1 83 ? 12.244 -8.052 15.991 1.00 87.19 83 ALA A CA 1
ATOM 664 C C . ALA A 1 83 ? 11.747 -7.045 17.050 1.00 87.19 83 ALA A C 1
ATOM 666 O O . ALA A 1 83 ? 12.173 -7.108 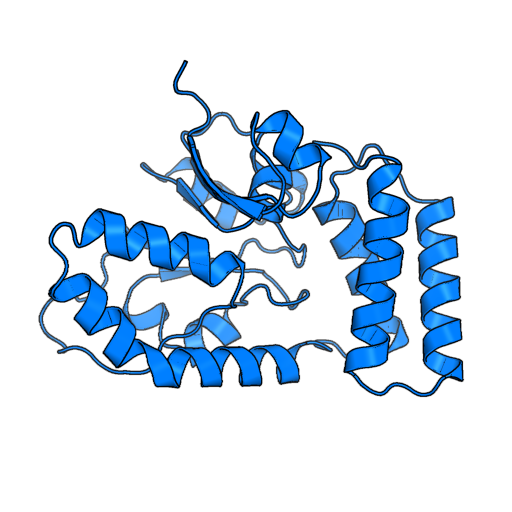18.200 1.00 87.19 83 ALA A O 1
ATOM 667 N N . ARG A 1 84 ? 10.843 -6.127 16.682 1.00 86.94 84 ARG A N 1
ATOM 668 C CA . ARG A 1 84 ? 10.271 -5.096 17.567 1.00 86.94 84 ARG A CA 1
ATOM 669 C C . ARG A 1 84 ? 8.862 -5.418 18.042 1.00 86.94 84 ARG A C 1
ATOM 671 O O . ARG A 1 84 ? 8.347 -4.718 18.909 1.00 86.94 84 ARG A O 1
ATOM 678 N N . TYR A 1 85 ? 8.224 -6.461 17.512 1.00 85.12 85 TYR A N 1
ATOM 679 C CA . TYR A 1 85 ? 6.818 -6.746 17.796 1.00 85.12 85 TYR A CA 1
ATOM 680 C C . TYR A 1 85 ? 6.539 -6.886 19.298 1.00 85.12 85 TYR A C 1
ATOM 682 O O . TYR A 1 85 ? 5.620 -6.254 19.809 1.00 85.12 85 TYR A O 1
ATOM 690 N N . ALA A 1 86 ? 7.367 -7.644 20.026 1.00 86.44 86 ALA A N 1
ATOM 691 C CA . ALA A 1 86 ? 7.192 -7.846 21.465 1.00 86.44 86 ALA A CA 1
ATOM 692 C C . ALA A 1 86 ? 7.287 -6.534 22.268 1.00 86.44 86 ALA A C 1
ATOM 694 O O . ALA A 1 86 ? 6.538 -6.334 23.222 1.00 86.44 86 ALA A O 1
ATOM 695 N N . GLU A 1 87 ? 8.183 -5.628 21.871 1.00 91.12 87 GLU A N 1
ATOM 696 C CA . GLU A 1 87 ? 8.322 -4.299 22.474 1.00 91.12 87 GLU A CA 1
ATOM 697 C C . GLU A 1 87 ? 7.090 -3.431 22.183 1.00 91.12 87 GLU A C 1
ATOM 699 O O . GLU A 1 87 ? 6.485 -2.872 23.099 1.00 91.12 87 GLU A O 1
ATOM 704 N N . LEU A 1 88 ? 6.682 -3.358 20.913 1.00 90.31 88 LEU A N 1
ATOM 705 C CA . LEU A 1 88 ? 5.527 -2.574 20.474 1.00 90.31 88 LEU A CA 1
ATOM 706 C C . LEU A 1 88 ? 4.230 -3.064 21.119 1.00 90.31 88 LEU A C 1
ATOM 708 O O . LEU A 1 88 ? 3.399 -2.256 21.527 1.00 90.31 88 LEU A O 1
ATOM 712 N N . LYS A 1 89 ? 4.081 -4.381 21.263 1.00 88.62 89 LYS A N 1
ATOM 713 C CA . LYS A 1 89 ? 2.946 -5.002 21.936 1.00 88.62 89 LYS A CA 1
ATOM 714 C C . LYS A 1 89 ? 2.894 -4.602 23.415 1.00 88.62 89 LYS A C 1
ATOM 716 O O . LYS A 1 89 ? 1.875 -4.079 23.854 1.00 88.62 89 LYS A O 1
ATOM 721 N N . LYS A 1 90 ? 4.007 -4.728 24.151 1.00 91.12 90 LYS A N 1
ATOM 722 C CA . LYS A 1 90 ? 4.091 -4.263 25.550 1.00 91.12 90 LYS A CA 1
ATOM 723 C C . LYS A 1 90 ? 3.778 -2.774 25.680 1.00 91.12 90 LYS A C 1
ATOM 725 O O . LYS A 1 90 ? 3.169 -2.352 26.657 1.00 91.12 90 LYS A O 1
ATOM 730 N N . ARG A 1 91 ? 4.190 -1.963 24.702 1.00 92.00 91 ARG A N 1
ATOM 731 C CA . ARG A 1 91 ? 3.872 -0.532 24.672 1.00 92.00 91 ARG A CA 1
ATOM 732 C C . ARG A 1 91 ? 2.370 -0.280 24.547 1.00 92.00 91 ARG A C 1
ATOM 734 O O . ARG A 1 91 ? 1.886 0.650 25.178 1.00 92.00 91 ARG A O 1
ATOM 741 N N . VAL A 1 92 ? 1.650 -1.078 23.758 1.00 92.62 92 VAL A N 1
ATOM 742 C CA . VAL A 1 92 ? 0.181 -1.013 23.667 1.00 92.62 92 VAL A CA 1
ATOM 743 C C . VAL A 1 92 ? -0.453 -1.433 24.992 1.00 92.62 92 VAL A C 1
ATOM 745 O O . VAL A 1 92 ? -1.230 -0.662 25.551 1.00 92.62 92 VAL A O 1
ATOM 748 N N . GLU A 1 93 ? -0.078 -2.603 25.513 1.00 92.81 93 GLU A N 1
ATOM 749 C CA . GLU A 1 93 ? -0.645 -3.187 26.741 1.00 92.81 93 GLU A CA 1
ATOM 750 C C . GLU A 1 93 ? -0.462 -2.284 27.967 1.00 92.81 93 GLU A C 1
ATOM 752 O O . GLU A 1 93 ? -1.368 -2.159 28.783 1.00 92.81 93 GLU A O 1
ATOM 757 N N . ASN A 1 94 ? 0.687 -1.609 28.072 1.00 95.88 94 ASN A N 1
ATOM 758 C CA . ASN A 1 94 ? 1.012 -0.741 29.207 1.00 95.88 94 ASN A CA 1
ATOM 759 C C . ASN A 1 94 ? 0.608 0.730 29.000 1.00 95.88 94 ASN A C 1
ATOM 761 O O . ASN A 1 94 ? 0.912 1.574 29.845 1.00 95.88 94 ASN A O 1
ATOM 765 N N . SER A 1 95 ? -0.001 1.080 27.864 1.00 96.69 95 SER A N 1
ATOM 766 C CA . SER A 1 95 ? -0.413 2.462 27.603 1.00 96.69 95 SER A CA 1
ATOM 767 C C . SER A 1 95 ? -1.717 2.814 28.319 1.00 96.69 95 SER A C 1
ATOM 769 O O . SER A 1 95 ? -2.549 1.952 28.583 1.00 96.69 95 SER A O 1
ATOM 771 N N . GLN A 1 96 ? -1.915 4.106 28.599 1.00 95.62 96 GLN A N 1
ATOM 772 C CA . GLN A 1 96 ? -3.158 4.608 29.202 1.00 95.62 96 GLN A CA 1
ATOM 773 C C . GLN A 1 96 ? -4.383 4.372 28.306 1.00 95.62 96 GLN A C 1
ATOM 775 O O . GLN A 1 96 ? -5.479 4.154 28.809 1.00 95.62 96 GLN A O 1
ATOM 780 N N . ASP A 1 97 ? -4.181 4.407 26.987 1.00 95.06 97 ASP A N 1
ATOM 781 C CA . ASP A 1 97 ? -5.194 4.106 25.978 1.00 95.06 97 ASP A CA 1
ATOM 782 C C . ASP A 1 97 ? -4.612 3.106 24.958 1.00 95.06 97 ASP A C 1
ATOM 784 O O . ASP A 1 97 ? -3.968 3.509 23.973 1.00 95.06 97 ASP A O 1
ATOM 788 N N . PRO A 1 98 ? -4.799 1.790 25.193 1.00 92.44 98 PRO A N 1
ATOM 789 C CA . PRO A 1 98 ? -4.309 0.741 24.303 1.00 92.44 98 PRO A CA 1
ATOM 790 C C . PRO A 1 98 ? -4.864 0.852 22.885 1.00 92.44 98 PRO A C 1
ATOM 792 O O . PRO A 1 98 ? -4.128 0.640 21.920 1.00 92.44 98 PRO A O 1
ATOM 795 N N . PHE A 1 99 ? -6.134 1.238 22.734 1.00 89.06 99 PHE A N 1
ATOM 796 C CA . PHE A 1 99 ? -6.760 1.375 21.422 1.00 89.06 99 PHE A CA 1
ATOM 797 C C . PHE A 1 99 ? -6.108 2.504 20.623 1.00 89.06 99 PHE A C 1
ATOM 799 O O . PHE A 1 99 ? -5.659 2.292 19.493 1.00 89.06 99 PHE A O 1
ATOM 806 N N . GLN A 1 100 ? -5.987 3.693 21.217 1.00 89.12 100 GLN A N 1
ATOM 807 C CA . GLN A 1 100 ? -5.357 4.830 20.553 1.00 89.12 100 GLN A CA 1
ATOM 808 C C . GLN A 1 100 ? -3.876 4.556 20.254 1.00 89.12 100 GLN A C 1
ATOM 810 O O . GLN A 1 100 ? -3.378 4.937 19.191 1.00 89.12 100 GLN A O 1
ATOM 815 N N . THR A 1 101 ? -3.167 3.866 21.149 1.00 91.25 101 THR A N 1
ATOM 816 C CA . THR A 1 101 ? -1.761 3.489 20.937 1.00 91.25 101 THR A CA 1
ATOM 817 C C . THR A 1 101 ? -1.616 2.494 19.787 1.00 91.25 101 THR A C 1
ATOM 819 O O . THR A 1 101 ? -0.786 2.710 18.899 1.00 91.25 101 THR A O 1
ATOM 822 N N . ALA A 1 102 ? -2.455 1.455 19.737 1.00 89.81 102 ALA A N 1
ATOM 823 C CA . ALA A 1 102 ? -2.485 0.498 18.633 1.00 89.81 102 ALA A CA 1
ATOM 824 C C . ALA A 1 102 ? -2.831 1.183 17.304 1.00 89.81 102 ALA A C 1
ATOM 826 O O . ALA A 1 102 ? -2.182 0.926 16.290 1.00 89.81 102 ALA A O 1
ATOM 827 N N . LEU A 1 103 ? -3.789 2.114 17.311 1.00 87.06 103 LEU A N 1
ATOM 828 C CA . LEU A 1 103 ? -4.173 2.887 16.134 1.00 87.06 103 LEU A CA 1
ATOM 829 C C . LEU A 1 103 ? -3.015 3.753 15.621 1.00 87.06 103 LEU A C 1
ATOM 831 O O . LEU A 1 103 ? -2.712 3.736 14.428 1.00 87.06 103 LEU A O 1
ATOM 835 N N . ARG A 1 104 ? -2.305 4.456 16.512 1.00 85.25 104 ARG A N 1
ATOM 836 C CA . ARG A 1 104 ? -1.110 5.239 16.150 1.00 85.25 104 ARG A CA 1
ATOM 837 C C . ARG A 1 104 ? -0.016 4.359 15.559 1.00 85.25 104 ARG A C 1
ATOM 839 O O . ARG A 1 104 ? 0.564 4.736 14.546 1.00 85.25 104 ARG A O 1
ATOM 846 N N . LEU A 1 105 ? 0.239 3.183 16.137 1.00 87.00 105 LEU A N 1
ATOM 847 C CA . LEU A 1 105 ? 1.191 2.215 15.582 1.00 87.00 105 LEU A CA 1
ATOM 848 C C . LEU A 1 105 ? 0.733 1.683 14.218 1.00 87.00 105 LEU A C 1
ATOM 850 O O . LEU A 1 105 ? 1.549 1.551 13.307 1.00 87.00 105 LEU A O 1
ATOM 854 N N . ALA A 1 106 ? -0.569 1.447 14.043 1.00 85.12 106 ALA A N 1
ATOM 855 C CA . ALA A 1 106 ? -1.143 1.017 12.777 1.00 85.12 106 ALA A CA 1
ATOM 856 C C . ALA A 1 106 ? -0.930 2.063 11.670 1.00 85.12 106 ALA A C 1
ATOM 858 O O . ALA A 1 106 ? -0.585 1.678 10.552 1.00 85.12 106 ALA A O 1
ATOM 859 N N . VAL A 1 107 ? -1.100 3.360 11.960 1.00 79.56 107 VAL A N 1
ATOM 860 C CA . VAL A 1 107 ? -0.792 4.441 11.004 1.00 79.56 107 VAL A CA 1
ATOM 861 C C . VAL A 1 107 ? 0.722 4.599 10.829 1.00 79.56 107 VAL A C 1
ATOM 863 O O . VAL A 1 107 ? 1.184 4.777 9.706 1.00 79.56 107 VAL A O 1
ATOM 866 N N . ALA A 1 108 ? 1.514 4.476 11.898 1.00 77.38 108 ALA A N 1
ATOM 867 C CA . ALA A 1 108 ? 2.968 4.611 11.835 1.00 77.38 108 ALA A CA 1
ATOM 868 C C . ALA A 1 108 ? 3.633 3.551 10.951 1.00 77.38 108 ALA A C 1
ATOM 870 O O . ALA A 1 108 ? 4.527 3.884 10.177 1.00 77.38 108 ALA A O 1
ATOM 871 N N . GLY A 1 109 ? 3.156 2.306 10.966 1.00 65.69 109 GLY A N 1
ATOM 872 C CA . GLY A 1 109 ? 3.651 1.295 10.029 1.00 65.69 109 GLY A CA 1
ATOM 873 C C . GLY A 1 109 ? 3.179 1.482 8.576 1.00 65.69 109 GLY A C 1
ATOM 874 O O . GLY A 1 109 ? 3.513 0.695 7.709 1.00 65.69 109 GLY A O 1
ATOM 875 N N . ASN A 1 110 ? 2.442 2.548 8.244 1.00 64.81 110 ASN A N 1
ATOM 876 C CA . ASN A 1 110 ? 2.321 2.985 6.843 1.00 64.81 110 ASN A CA 1
ATOM 877 C C . ASN A 1 110 ? 3.586 3.728 6.343 1.00 64.81 110 ASN A C 1
ATOM 879 O O . ASN A 1 110 ? 3.741 3.989 5.144 1.00 64.81 110 ASN A O 1
ATOM 883 N N . VAL A 1 111 ? 4.467 4.114 7.274 1.00 56.25 111 VAL A N 1
ATOM 884 C CA . VAL A 1 111 ? 5.832 4.601 7.012 1.00 56.25 111 VAL A CA 1
ATOM 885 C C . VAL A 1 111 ? 6.837 3.443 7.045 1.00 56.25 111 VAL A C 1
ATOM 887 O O . VAL A 1 111 ? 7.887 3.536 6.418 1.00 56.25 111 VAL A O 1
ATOM 890 N N . ILE A 1 112 ? 6.521 2.360 7.764 1.00 53.66 112 ILE A N 1
ATOM 891 C CA . ILE A 1 112 ? 7.408 1.217 8.010 1.00 53.66 112 ILE A CA 1
ATOM 892 C C . ILE A 1 112 ? 6.621 -0.086 7.807 1.00 53.66 112 ILE A C 1
ATOM 894 O O . ILE A 1 112 ? 5.802 -0.430 8.655 1.00 53.66 112 ILE A O 1
ATOM 898 N N . ASP A 1 113 ? 6.867 -0.801 6.709 1.00 48.53 113 ASP A N 1
ATOM 899 C CA . ASP A 1 113 ? 6.041 -1.952 6.306 1.00 48.53 113 ASP A CA 1
ATOM 900 C C . ASP A 1 113 ? 6.009 -3.097 7.327 1.00 48.53 113 ASP A C 1
ATOM 902 O O . ASP A 1 113 ? 6.984 -3.367 8.027 1.00 48.53 113 ASP A O 1
ATOM 906 N N . PHE A 1 114 ? 4.847 -3.749 7.434 1.00 46.69 114 PHE A N 1
ATOM 907 C CA . PHE A 1 114 ? 4.471 -4.626 8.546 1.00 46.69 114 PHE A CA 1
ATOM 908 C C . PHE A 1 114 ? 4.818 -6.111 8.354 1.00 46.69 114 PHE A C 1
ATOM 910 O O . PHE A 1 114 ? 4.597 -6.677 7.291 1.00 46.69 114 PHE A O 1
ATOM 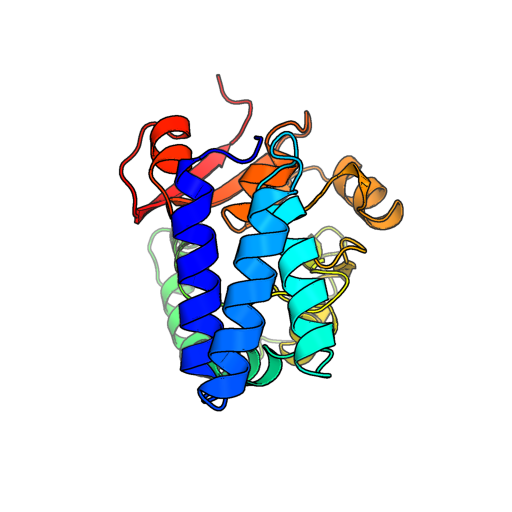917 N N . ALA A 1 115 ? 5.172 -6.764 9.471 1.00 40.75 115 ALA A N 1
ATOM 918 C CA . ALA A 1 115 ? 5.118 -8.213 9.701 1.00 40.75 115 ALA A CA 1
ATOM 919 C C . ALA A 1 115 ? 5.069 -8.523 11.213 1.00 40.75 115 ALA A C 1
ATOM 921 O O . ALA A 1 115 ? 5.639 -7.759 11.996 1.00 40.75 115 ALA A O 1
ATOM 922 N N . ALA A 1 116 ? 4.450 -9.645 11.624 1.00 39.25 116 ALA A N 1
ATOM 923 C CA . ALA A 1 116 ? 4.452 -10.188 12.999 1.00 39.25 116 ALA A CA 1
ATOM 924 C C . ALA A 1 116 ? 4.917 -11.674 13.061 1.00 39.25 116 ALA A C 1
ATOM 926 O O . ALA A 1 116 ? 4.744 -12.439 12.132 1.00 39.25 116 ALA A O 1
ATOM 927 N N . LYS A 1 117 ? 5.649 -12.062 14.110 1.00 36.72 117 LYS A N 1
ATOM 928 C CA . LYS A 1 117 ? 6.179 -13.412 14.421 1.00 36.72 117 LYS A CA 1
ATOM 929 C C . LYS A 1 117 ? 6.697 -13.294 15.844 1.00 36.72 117 LYS A C 1
ATOM 931 O O . LYS A 1 117 ? 7.888 -13.161 16.078 1.00 36.72 117 LYS A O 1
ATOM 936 N N . HIS A 1 118 ? 5.770 -13.253 16.789 1.00 39.78 118 HIS A N 1
ATOM 937 C CA . HIS A 1 118 ? 5.971 -13.816 18.115 1.00 39.78 118 HIS A CA 1
ATOM 938 C C . HIS A 1 118 ? 4.603 -14.125 18.716 1.00 39.78 118 HIS A C 1
ATOM 940 O O . HIS A 1 118 ? 3.685 -13.312 18.676 1.00 39.78 118 HIS A O 1
ATOM 946 N N . LEU A 1 119 ? 4.506 -15.365 19.181 1.00 41.44 119 LEU A N 1
ATOM 947 C CA . LEU A 1 119 ? 3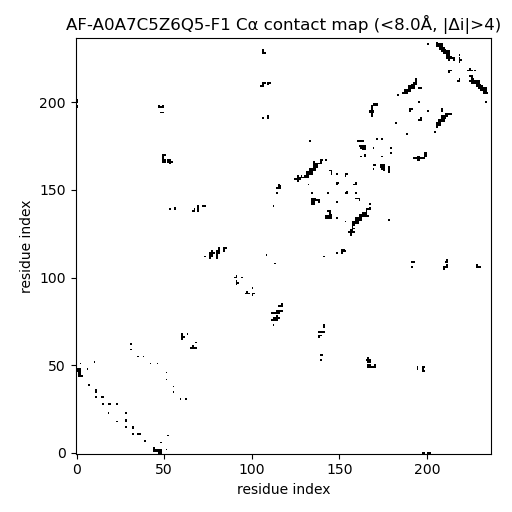.319 -16.067 19.638 1.00 41.44 119 LEU A CA 1
ATOM 948 C C . LEU A 1 119 ? 2.650 -15.365 20.827 1.00 41.44 119 LEU A C 1
ATOM 950 O O . LEU A 1 119 ? 3.327 -14.912 21.751 1.00 41.44 119 LEU A O 1
ATOM 954 N N . MET A 1 120 ? 1.320 -15.350 20.804 1.00 33.44 120 MET A N 1
ATOM 955 C CA . MET A 1 120 ? 0.490 -15.323 22.001 1.00 33.44 120 MET A CA 1
ATOM 956 C C . MET A 1 120 ? -0.291 -16.626 22.108 1.00 33.44 120 MET A C 1
ATOM 958 O O . MET A 1 120 ? -0.511 -17.300 21.101 1.00 33.44 120 MET A O 1
ATOM 962 N N . ASP A 1 121 ? -0.624 -16.936 23.358 1.00 39.38 121 ASP A N 1
ATOM 963 C CA . ASP A 1 121 ? -1.310 -18.121 23.852 1.00 39.38 121 ASP A CA 1
ATOM 964 C C . ASP A 1 121 ? -2.497 -18.553 22.994 1.00 39.38 121 ASP A C 1
ATOM 966 O O . ASP A 1 121 ? -3.288 -17.745 22.511 1.00 39.38 121 ASP A O 1
ATOM 970 N N . VAL A 1 122 ? -2.606 -19.867 22.841 1.00 40.59 122 VAL A N 1
ATOM 971 C CA . VAL A 1 122 ? -3.512 -20.572 21.929 1.00 40.59 122 VAL A CA 1
ATOM 972 C C . VAL A 1 122 ? -4.984 -20.518 22.389 1.00 40.59 122 VAL A C 1
ATOM 974 O O . VAL A 1 122 ? -5.850 -21.013 21.677 1.00 40.59 122 VAL A O 1
ATOM 977 N N . ASP A 1 123 ? -5.309 -19.837 23.493 1.00 42.06 123 ASP A N 1
ATOM 978 C CA . ASP A 1 123 ? -6.606 -20.001 24.167 1.00 42.06 123 ASP A CA 1
ATOM 979 C C . ASP A 1 123 ? -7.515 -18.761 24.271 1.00 42.06 123 ASP A C 1
ATOM 981 O O . ASP A 1 123 ? -8.511 -18.824 24.987 1.00 42.06 123 ASP A O 1
ATOM 985 N N . GLU A 1 124 ? -7.294 -17.670 23.520 1.00 45.34 124 GLU A N 1
ATOM 986 C CA . GLU A 1 124 ? -8.276 -16.559 23.534 1.00 45.34 124 GLU A CA 1
ATOM 987 C C . GLU A 1 124 ? -8.874 -16.100 22.204 1.00 45.34 124 GLU A C 1
ATOM 989 O O . GLU A 1 124 ? -9.749 -15.236 22.219 1.00 45.34 124 GLU A O 1
ATOM 994 N N . THR A 1 125 ? -8.537 -16.681 21.047 1.00 40.84 125 THR A N 1
ATOM 995 C CA . THR A 1 125 ? -9.386 -16.504 19.847 1.00 40.84 125 THR A CA 1
ATOM 996 C C . THR A 1 125 ? -9.042 -17.468 18.722 1.00 40.84 125 THR A C 1
ATOM 998 O O . THR A 1 125 ? -8.342 -17.147 17.767 1.00 40.84 125 THR A O 1
ATOM 1001 N N . ILE A 1 126 ? -9.609 -18.669 18.804 1.00 40.91 126 ILE A N 1
ATOM 1002 C CA . ILE A 1 126 ? -9.857 -19.517 17.635 1.00 40.91 126 ILE A CA 1
ATOM 1003 C C . ILE A 1 126 ? -10.641 -18.658 16.634 1.00 40.91 126 ILE A C 1
ATOM 1005 O O . ILE A 1 126 ? -11.816 -18.421 16.878 1.00 40.91 126 ILE A O 1
ATOM 1009 N N . ASN A 1 127 ? -9.993 -18.155 15.573 1.00 46.47 127 ASN A N 1
ATOM 1010 C CA . ASN A 1 127 ? -10.571 -17.319 14.512 1.00 46.47 127 ASN A CA 1
ATOM 1011 C C . ASN A 1 127 ? -11.603 -16.291 15.009 1.00 46.47 127 ASN A C 1
ATOM 1013 O O . ASN A 1 127 ? -12.783 -16.610 15.174 1.00 46.47 127 ASN A O 1
ATOM 1017 N N . HIS A 1 128 ? -11.240 -15.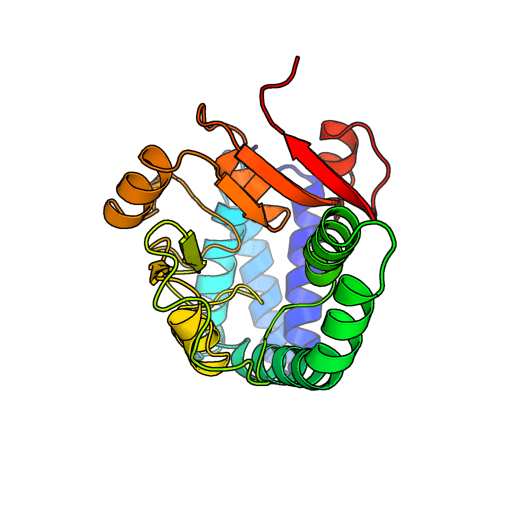007 15.092 1.00 53.16 128 HIS A N 1
ATOM 1018 C CA . HIS A 1 128 ? -12.280 -13.984 14.979 1.00 53.16 128 HIS A CA 1
ATOM 1019 C C . HIS A 1 128 ? -12.898 -14.106 13.575 1.00 53.16 128 HIS A C 1
ATOM 1021 O O . HIS A 1 128 ? -12.483 -13.425 12.644 1.00 53.16 128 HIS A O 1
ATOM 1027 N N . SER A 1 129 ? -13.917 -14.958 13.417 1.00 55.19 129 SER A N 1
ATOM 1028 C CA . SER A 1 129 ? -14.615 -15.293 12.162 1.00 55.19 129 SER A CA 1
ATOM 1029 C C . SER A 1 129 ? -15.240 -14.082 11.450 1.00 55.19 129 SER A C 1
ATOM 1031 O O . SER A 1 129 ? -15.810 -14.197 10.363 1.00 55.19 129 SER A O 1
ATOM 1033 N N . ARG A 1 130 ? -15.128 -12.900 12.066 1.00 74.50 130 ARG A N 1
ATOM 1034 C CA . ARG A 1 130 ? -15.602 -11.604 11.588 1.00 74.50 130 ARG A CA 1
ATOM 1035 C C . ARG A 1 130 ? -14.500 -10.693 11.041 1.00 74.50 130 ARG A C 1
ATOM 1037 O O . ARG A 1 130 ? -14.845 -9.708 10.396 1.00 74.50 130 ARG A O 1
ATOM 1044 N N . ILE A 1 131 ? -13.218 -10.977 11.281 1.00 86.56 131 ILE A N 1
ATOM 1045 C CA . ILE A 1 131 ? -12.104 -10.158 10.778 1.00 86.56 131 ILE A CA 1
ATOM 1046 C C . ILE A 1 131 ? -11.539 -10.813 9.519 1.00 86.56 131 ILE A C 1
ATOM 1048 O O . ILE A 1 131 ? -11.372 -12.029 9.462 1.00 86.56 131 ILE A O 1
ATOM 1052 N N . ARG A 1 132 ? -11.253 -9.988 8.509 1.00 91.31 132 ARG A N 1
ATOM 1053 C CA . ARG A 1 132 ? -10.577 -10.397 7.275 1.00 91.31 132 ARG A CA 1
ATOM 1054 C C . ARG A 1 132 ? -9.432 -9.449 6.975 1.00 91.31 132 ARG A C 1
ATOM 1056 O O . ARG A 1 132 ? -9.625 -8.232 7.015 1.00 91.31 132 ARG A O 1
ATOM 1063 N N . PHE A 1 133 ? -8.271 -9.992 6.631 1.00 93.44 133 PHE A N 1
ATOM 1064 C CA . PHE A 1 133 ? -7.165 -9.211 6.086 1.00 93.44 133 PHE A CA 1
ATOM 1065 C C . PHE A 1 133 ? -7.184 -9.301 4.565 1.00 93.44 133 PHE A C 1
ATOM 1067 O O . PHE A 1 133 ? -6.967 -10.368 4.004 1.00 93.44 133 PHE A O 1
ATOM 1074 N N . ALA A 1 134 ? -7.446 -8.173 3.903 1.00 95.75 134 ALA A N 1
ATOM 1075 C CA . ALA A 1 134 ? -7.361 -8.074 2.454 1.00 95.75 134 ALA A CA 1
ATOM 1076 C C . ALA A 1 134 ? -5.956 -7.639 2.022 1.00 95.75 134 ALA A C 1
ATOM 1078 O O . ALA A 1 134 ? -5.524 -6.526 2.330 1.00 95.75 134 ALA A O 1
ATOM 1079 N N . VAL A 1 135 ? -5.268 -8.516 1.297 1.00 95.75 135 VAL A N 1
ATOM 1080 C CA . VAL A 1 135 ? -3.927 -8.302 0.730 1.00 95.75 135 VAL A CA 1
ATOM 1081 C C . VAL A 1 135 ? -3.984 -8.225 -0.800 1.00 95.75 135 VAL A C 1
ATOM 1083 O O . VAL A 1 135 ? -5.059 -8.326 -1.394 1.00 95.75 135 VAL A O 1
ATOM 1086 N N . ARG A 1 136 ? -2.856 -7.994 -1.475 1.00 96.44 136 ARG A N 1
ATOM 1087 C CA . ARG A 1 136 ? -2.805 -7.942 -2.945 1.00 96.44 136 ARG A CA 1
ATOM 1088 C C . ARG A 1 136 ? -2.880 -9.329 -3.566 1.00 96.44 136 ARG A C 1
ATOM 1090 O O . ARG A 1 136 ? -2.444 -10.312 -2.970 1.00 96.44 136 ARG A O 1
ATOM 1097 N N . GLY A 1 137 ? -3.415 -9.382 -4.786 1.00 95.69 137 GLY A N 1
ATOM 1098 C CA . GLY A 1 137 ? -3.429 -10.592 -5.612 1.00 95.69 137 GLY A CA 1
ATOM 1099 C C . GLY A 1 137 ? -2.062 -10.935 -6.210 1.00 95.69 137 GLY A C 1
ATOM 1100 O O . GLY A 1 137 ? -1.853 -12.067 -6.629 1.00 95.69 137 GLY A O 1
ATOM 1101 N N . GLY A 1 138 ? -1.122 -9.986 -6.230 1.00 94.88 138 GLY A N 1
ATOM 1102 C CA . GLY A 1 138 ? 0.246 -10.219 -6.682 1.00 94.88 138 GLY A CA 1
ATOM 1103 C C . GLY A 1 138 ? 1.234 -9.163 -6.174 1.00 94.88 138 GLY A C 1
ATOM 1104 O O . GLY A 1 138 ? 0.810 -8.154 -5.601 1.00 94.88 138 GLY A O 1
ATOM 1105 N N . PRO A 1 139 ? 2.549 -9.383 -6.363 1.00 93.12 139 PRO A N 1
ATOM 1106 C CA . PRO A 1 139 ? 3.587 -8.516 -5.817 1.00 93.12 139 PRO A CA 1
ATOM 1107 C C . PRO A 1 139 ? 3.582 -7.117 -6.431 1.00 93.12 139 PRO A C 1
ATOM 1109 O O . PRO A 1 139 ? 3.644 -6.944 -7.653 1.00 93.12 139 PRO A O 1
ATOM 1112 N N . VAL A 1 140 ? 3.582 -6.095 -5.577 1.00 91.12 140 VAL A N 1
ATOM 1113 C CA . VAL A 1 140 ? 3.679 -4.699 -6.001 1.00 91.12 140 VAL A CA 1
ATOM 1114 C C . VAL A 1 140 ? 4.281 -3.846 -4.894 1.00 91.12 140 VAL A C 1
ATOM 1116 O O . VAL A 1 140 ? 3.731 -3.741 -3.804 1.00 91.12 140 VAL A O 1
ATOM 1119 N N . ILE A 1 141 ? 5.435 -3.243 -5.181 1.00 88.19 141 ILE A N 1
ATOM 1120 C CA . ILE A 1 141 ? 6.199 -2.432 -4.228 1.00 88.19 141 ILE A CA 1
ATOM 1121 C C . ILE A 1 141 ? 6.366 -3.193 -2.900 1.00 88.19 141 ILE A C 1
ATOM 1123 O O . ILE A 1 141 ? 6.978 -4.250 -2.843 1.00 88.19 141 ILE A O 1
ATOM 1127 N N . ASN A 1 142 ? 5.820 -2.662 -1.823 1.00 83.31 142 ASN A N 1
ATOM 1128 C CA . ASN A 1 142 ? 5.901 -3.165 -0.469 1.00 83.31 142 ASN A CA 1
ATOM 1129 C C . ASN A 1 142 ? 4.543 -3.663 0.041 1.00 83.31 142 ASN A C 1
ATOM 1131 O O . ASN A 1 142 ? 4.438 -4.052 1.203 1.00 83.31 142 ASN A O 1
ATOM 1135 N N . ASP A 1 143 ? 3.504 -3.645 -0.798 1.00 89.44 143 ASP A N 1
ATOM 1136 C CA . ASP A 1 143 ? 2.190 -4.137 -0.421 1.00 89.44 143 ASP A CA 1
ATOM 1137 C C . ASP A 1 143 ? 2.248 -5.650 -0.162 1.00 89.44 143 ASP A C 1
ATOM 1139 O O . ASP A 1 143 ? 2.826 -6.425 -0.931 1.00 89.44 143 ASP A O 1
ATOM 1143 N N . ALA A 1 144 ? 1.616 -6.068 0.935 1.00 91.12 144 ALA A N 1
ATOM 1144 C CA . ALA A 1 144 ? 1.544 -7.468 1.316 1.00 91.12 144 ALA A CA 1
ATOM 1145 C C . ALA A 1 144 ? 0.706 -8.271 0.311 1.00 91.12 144 ALA A C 1
ATOM 1147 O O . ALA A 1 144 ? -0.344 -7.814 -0.150 1.00 91.12 144 ALA A O 1
ATOM 1148 N N . THR A 1 145 ? 1.157 -9.488 0.030 1.00 94.31 145 THR A N 1
ATOM 1149 C CA . THR A 1 145 ? 0.443 -10.548 -0.691 1.00 94.31 145 THR A CA 1
ATOM 1150 C C . THR A 1 145 ? -0.028 -11.633 0.282 1.00 94.31 145 THR A C 1
ATOM 1152 O O . THR A 1 145 ? 0.232 -11.555 1.487 1.00 94.31 145 THR A O 1
ATOM 1155 N N . VAL A 1 146 ? -0.725 -12.657 -0.222 1.00 93.81 146 VAL A N 1
ATOM 1156 C CA . VAL A 1 146 ? -1.123 -13.819 0.595 1.00 93.81 146 VAL A CA 1
ATOM 1157 C C . VAL A 1 146 ? 0.105 -14.511 1.186 1.00 93.81 146 VAL A C 1
ATOM 1159 O O . VAL A 1 146 ? 0.126 -14.767 2.387 1.00 93.81 146 VAL A O 1
ATOM 1162 N N . ASP A 1 147 ? 1.156 -14.719 0.391 1.00 92.06 147 ASP A N 1
ATOM 1163 C CA . ASP A 1 147 ? 2.394 -15.351 0.860 1.00 92.06 147 ASP A CA 1
ATOM 1164 C C . ASP A 1 147 ? 3.055 -14.540 1.982 1.00 92.06 147 ASP A C 1
ATOM 1166 O O . ASP A 1 147 ? 3.457 -15.108 2.999 1.00 92.06 147 ASP A O 1
ATOM 1170 N N . ASP A 1 148 ? 3.093 -13.208 1.850 1.00 91.12 148 ASP A N 1
ATOM 1171 C CA . ASP A 1 148 ? 3.633 -12.329 2.894 1.00 91.12 148 ASP A CA 1
ATOM 1172 C C . ASP A 1 148 ? 2.802 -12.428 4.191 1.00 91.12 148 ASP A C 1
ATOM 1174 O O . ASP A 1 148 ? 3.357 -12.454 5.290 1.00 91.12 148 ASP A O 1
ATOM 1178 N N . ALA A 1 149 ? 1.470 -12.510 4.084 1.00 89.38 149 ALA A N 1
ATOM 1179 C CA . ALA A 1 149 ? 0.571 -12.635 5.232 1.00 89.38 149 ALA A CA 1
ATOM 1180 C C . ALA A 1 149 ? 0.725 -13.981 5.961 1.00 89.38 149 ALA A C 1
ATOM 1182 O O . ALA A 1 149 ? 0.736 -14.014 7.195 1.00 89.38 149 ALA A O 1
ATOM 1183 N N . LEU A 1 150 ? 0.886 -15.072 5.207 1.00 88.62 150 LEU A N 1
ATOM 1184 C CA . LEU A 1 150 ? 1.129 -16.416 5.738 1.00 88.62 150 LEU A CA 1
ATOM 1185 C C . LEU A 1 150 ? 2.510 -16.527 6.389 1.00 88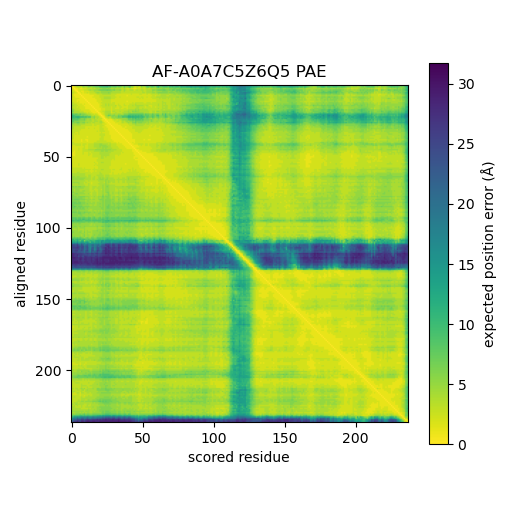.62 150 LEU A C 1
ATOM 1187 O O . LEU A 1 150 ? 2.648 -17.086 7.480 1.00 88.62 150 LEU A O 1
ATOM 1191 N N . GLU A 1 151 ? 3.546 -15.950 5.769 1.00 87.00 151 GLU A N 1
ATOM 1192 C CA . GLU A 1 151 ? 4.910 -15.961 6.312 1.00 87.00 151 GLU A CA 1
ATOM 1193 C C . GLU A 1 151 ? 4.963 -15.362 7.727 1.00 87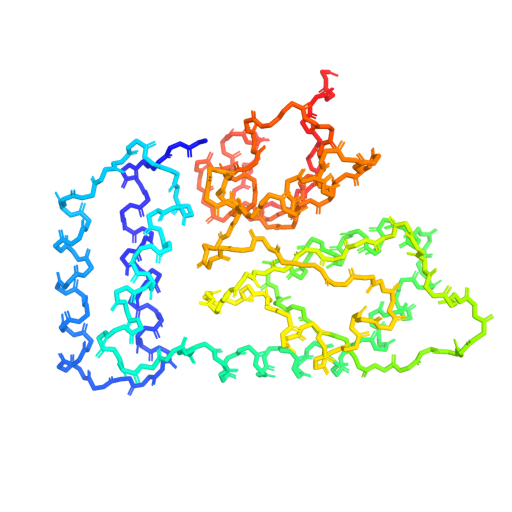.00 151 GLU A C 1
ATOM 1195 O O . GLU A 1 151 ? 5.771 -15.790 8.563 1.00 87.00 151 GLU A O 1
ATOM 1200 N N . VAL A 1 152 ? 4.088 -14.394 8.001 1.00 81.44 152 VAL A N 1
ATOM 1201 C CA . VAL A 1 152 ? 4.020 -13.627 9.250 1.00 81.44 152 VAL A CA 1
ATOM 1202 C C . VAL A 1 152 ? 2.822 -14.045 10.127 1.00 81.44 152 VAL A C 1
ATOM 1204 O O . VAL A 1 152 ? 2.491 -13.399 11.118 1.00 81.44 152 VAL A O 1
ATOM 1207 N N . GLY A 1 153 ? 2.167 -15.160 9.795 1.00 83.56 153 GLY A N 1
ATOM 1208 C CA . GLY A 1 153 ? 1.148 -15.784 10.639 1.00 83.56 153 GLY A CA 1
ATOM 1209 C C . GLY A 1 153 ? -0.146 -14.984 10.813 1.00 83.56 153 GLY A C 1
ATOM 1210 O O . GLY A 1 153 ? -0.818 -15.167 11.830 1.00 83.56 153 GLY A O 1
ATOM 1211 N N . LEU A 1 154 ? -0.497 -14.088 9.879 1.00 83.75 154 LEU A N 1
ATOM 1212 C CA . LEU A 1 154 ? -1.770 -13.348 9.939 1.00 83.75 154 LEU A CA 1
ATOM 1213 C C . LEU A 1 154 ? -2.985 -14.266 9.788 1.00 83.75 154 LEU A C 1
ATOM 1215 O O . LEU A 1 154 ? -4.033 -13.978 10.362 1.00 83.75 154 LEU A O 1
ATOM 1219 N N . ASP A 1 155 ? -2.826 -15.381 9.080 1.00 84.44 155 ASP A N 1
ATOM 1220 C CA . ASP A 1 155 ? -3.824 -16.444 8.921 1.00 84.44 155 ASP A CA 1
ATOM 1221 C C . ASP A 1 155 ? -4.242 -17.092 10.242 1.00 84.44 155 ASP A C 1
ATOM 1223 O O . ASP A 1 155 ? -5.332 -17.647 10.346 1.00 84.44 155 ASP A O 1
ATOM 1227 N N . ARG A 1 156 ? -3.406 -16.983 11.279 1.00 82.50 156 ARG A N 1
ATOM 1228 C CA . ARG A 1 156 ? -3.732 -17.458 12.631 1.00 82.50 156 ARG A CA 1
ATOM 1229 C C . ARG A 1 156 ? -4.641 -16.497 13.392 1.00 82.50 156 ARG A C 1
ATOM 1231 O O . ARG A 1 156 ? -5.205 -16.884 14.409 1.00 82.50 156 ARG A O 1
ATOM 1238 N N . LEU A 1 157 ? -4.733 -15.243 12.944 1.00 79.69 157 LEU A N 1
ATOM 1239 C CA . LEU A 1 157 ? -5.503 -14.180 13.596 1.00 79.69 157 LEU A CA 1
ATOM 1240 C C . LEU A 1 157 ? -6.844 -13.933 12.897 1.00 79.69 157 LEU A C 1
ATOM 1242 O O . LEU A 1 157 ? -7.837 -13.614 13.553 1.00 79.69 157 LEU A O 1
ATOM 1246 N N . ALA A 1 158 ? -6.863 -14.032 11.568 1.00 85.00 158 ALA A N 1
ATOM 1247 C CA . ALA A 1 158 ? -8.029 -13.752 10.745 1.00 85.00 158 ALA A CA 1
ATOM 1248 C C . ALA A 1 158 ? -7.918 -14.429 9.375 1.00 85.00 158 ALA A C 1
ATOM 1250 O O . ALA A 1 158 ? -6.830 -14.745 8.899 1.00 85.00 158 ALA A O 1
ATOM 1251 N N . GLU A 1 159 ? -9.057 -14.572 8.702 1.00 88.38 159 GLU A N 1
ATOM 1252 C CA . GLU A 1 159 ? -9.106 -15.031 7.315 1.00 88.38 159 GLU A CA 1
ATOM 1253 C C . GLU A 1 159 ? -8.354 -14.040 6.405 1.00 88.38 159 GLU A C 1
ATOM 1255 O O . GLU A 1 159 ? -8.617 -12.833 6.422 1.00 88.38 159 GLU A O 1
ATOM 1260 N N . VAL A 1 160 ? -7.411 -14.546 5.608 1.00 91.88 160 VAL A N 1
ATOM 1261 C CA . VAL A 1 160 ? -6.665 -13.753 4.623 1.00 91.88 160 VAL A CA 1
ATOM 1262 C C . VAL A 1 160 ? -7.340 -13.906 3.263 1.00 91.88 160 VAL A C 1
ATOM 1264 O O . VAL A 1 160 ? -7.425 -15.008 2.731 1.00 91.88 160 VAL A O 1
ATOM 1267 N N . ILE A 1 161 ? -7.794 -12.790 2.698 1.00 95.25 161 ILE A N 1
ATOM 1268 C CA . ILE A 1 161 ? -8.377 -12.698 1.352 1.00 95.25 161 ILE A CA 1
ATOM 1269 C C . ILE A 1 161 ? -7.498 -11.802 0.479 1.00 95.25 161 ILE A C 1
ATOM 1271 O O . ILE A 1 161 ? -6.705 -11.016 0.994 1.00 95.25 161 ILE A O 1
ATOM 1275 N N . HIS A 1 162 ? -7.667 -11.837 -0.840 1.00 97.00 162 HIS A N 1
ATOM 1276 C CA . HIS A 1 162 ? -6.911 -10.967 -1.743 1.00 97.00 162 HIS A CA 1
ATOM 1277 C C . HIS A 1 162 ? -7.810 -10.111 -2.630 1.00 97.00 162 HIS A C 1
ATOM 1279 O O . HIS A 1 162 ? -8.899 -10.519 -3.025 1.00 97.00 162 HIS A O 1
ATOM 1285 N N . THR A 1 163 ? -7.316 -8.941 -3.030 1.00 97.25 163 THR A N 1
ATOM 1286 C CA . THR A 1 163 ? -8.020 -8.029 -3.946 1.00 97.25 163 THR A CA 1
ATOM 1287 C C . THR A 1 163 ? -8.174 -8.591 -5.355 1.00 97.25 163 THR A C 1
ATOM 1289 O O . THR A 1 163 ? -9.005 -8.095 -6.105 1.00 97.25 163 THR A O 1
ATOM 1292 N N . GLY A 1 164 ? -7.377 -9.595 -5.737 1.00 96.56 164 GLY A N 1
ATOM 1293 C CA . GLY A 1 164 ? -7.333 -10.119 -7.108 1.00 96.56 164 GLY A CA 1
ATOM 1294 C C . GLY A 1 164 ? -6.626 -9.194 -8.107 1.00 96.56 164 GLY A C 1
ATOM 1295 O O . GLY A 1 164 ? -6.659 -9.458 -9.301 1.00 96.56 164 GLY A O 1
ATOM 1296 N N . ASP A 1 165 ? -5.979 -8.132 -7.620 1.00 96.31 165 ASP A N 1
ATOM 1297 C CA . ASP A 1 165 ? -5.198 -7.183 -8.418 1.00 96.31 165 ASP A CA 1
ATOM 1298 C C . ASP A 1 165 ? -3.827 -6.940 -7.758 1.00 96.31 165 ASP A C 1
ATOM 1300 O O . ASP A 1 165 ? -3.666 -7.115 -6.545 1.00 96.31 165 ASP A O 1
ATOM 1304 N N . ASP A 1 166 ? -2.847 -6.529 -8.555 1.00 95.50 166 ASP A N 1
ATOM 1305 C CA . ASP A 1 166 ? -1.457 -6.227 -8.199 1.00 95.50 166 ASP A CA 1
ATOM 1306 C C . ASP A 1 166 ? -1.160 -4.716 -8.299 1.00 95.50 166 ASP A C 1
ATOM 1308 O O . ASP A 1 166 ? -0.046 -4.300 -8.620 1.00 95.50 166 ASP A O 1
ATOM 1312 N N . ALA A 1 167 ? -2.165 -3.876 -8.034 1.00 95.19 167 ALA A N 1
ATOM 1313 C CA . ALA A 1 167 ? -2.011 -2.429 -7.892 1.00 95.19 167 ALA A CA 1
ATOM 1314 C C . ALA A 1 167 ? -1.533 -2.036 -6.476 1.00 95.19 167 ALA A C 1
ATOM 1316 O O . ALA A 1 167 ? -1.940 -2.676 -5.503 1.00 95.19 167 ALA A O 1
ATOM 1317 N N . PRO A 1 168 ? -0.748 -0.949 -6.312 1.00 92.06 168 PRO A N 1
ATOM 1318 C CA . PRO A 1 168 ? -0.378 -0.400 -5.002 1.00 92.06 168 PRO A CA 1
ATOM 1319 C C . PRO A 1 168 ? -1.547 0.401 -4.398 1.00 92.06 168 PRO A C 1
ATOM 1321 O O . PRO A 1 168 ? -1.502 1.622 -4.241 1.00 92.06 168 PRO A O 1
ATOM 1324 N N . GLY A 1 169 ? -2.653 -0.293 -4.144 1.00 93.19 169 GLY A N 1
ATOM 1325 C CA . GLY A 1 169 ? -3.966 0.259 -3.823 1.00 93.19 169 GLY A CA 1
ATOM 1326 C C . GLY A 1 169 ? -5.074 -0.713 -4.234 1.00 93.19 169 GLY A C 1
ATOM 1327 O O . GLY A 1 169 ? -4.810 -1.776 -4.789 1.00 93.19 169 GLY A O 1
ATOM 1328 N N . VAL A 1 170 ? -6.331 -0.362 -3.975 1.00 95.25 170 VAL A N 1
ATOM 1329 C CA . VAL A 1 170 ? -7.477 -1.114 -4.512 1.00 95.25 170 VAL A CA 1
ATOM 1330 C C . VAL A 1 170 ? -8.014 -0.382 -5.730 1.00 95.25 170 VAL A C 1
ATOM 1332 O O . VAL A 1 170 ? -8.464 0.751 -5.605 1.00 95.25 170 VAL A O 1
ATOM 1335 N N . ILE A 1 171 ? -8.013 -1.040 -6.887 1.00 95.12 171 ILE A N 1
ATOM 1336 C CA . ILE A 1 171 ? -8.738 -0.571 -8.070 1.00 95.12 171 ILE A CA 1
ATOM 1337 C C . ILE A 1 171 ? -10.055 -1.327 -8.127 1.00 95.12 171 ILE A C 1
ATOM 1339 O O . ILE A 1 171 ? -10.074 -2.545 -8.314 1.00 95.12 171 ILE A O 1
ATOM 1343 N N . TRP A 1 172 ? -11.158 -0.620 -7.887 1.00 94.69 172 TRP A N 1
ATOM 1344 C CA . TRP A 1 172 ? -12.462 -1.249 -7.707 1.00 94.69 172 TRP A CA 1
ATOM 1345 C C . TRP A 1 172 ? -12.875 -2.057 -8.936 1.00 94.69 172 TRP A C 1
ATOM 1347 O O . TRP A 1 172 ? -13.337 -3.184 -8.803 1.00 94.69 172 TRP A O 1
ATOM 1357 N N . GLU A 1 173 ? -12.663 -1.521 -10.129 1.00 94.38 173 GLU A N 1
ATOM 1358 C CA . GLU A 1 173 ? -13.102 -2.100 -11.397 1.00 94.38 173 GLU A CA 1
ATOM 1359 C C . GLU A 1 173 ? -12.466 -3.477 -11.624 1.00 94.38 173 GLU A C 1
ATOM 1361 O O . GLU A 1 173 ? -13.171 -4.439 -11.929 1.00 94.38 173 GLU A O 1
ATOM 1366 N N . THR A 1 174 ? -11.163 -3.594 -11.369 1.00 95.56 174 THR A N 1
ATOM 1367 C CA . THR A 1 174 ? -10.354 -4.797 -11.617 1.00 95.56 174 THR A CA 1
ATOM 1368 C C . THR A 1 174 ? -10.208 -5.724 -10.411 1.00 95.56 174 THR A C 1
ATOM 1370 O O . THR A 1 174 ? -9.670 -6.818 -10.556 1.00 95.56 174 THR A O 1
ATOM 1373 N N . SER A 1 175 ? -10.709 -5.339 -9.234 1.00 97.06 175 SER A N 1
ATOM 1374 C CA . SER A 1 175 ? -10.708 -6.224 -8.063 1.00 97.06 175 SER A CA 1
ATOM 1375 C C . SER A 1 175 ? -11.647 -7.425 -8.248 1.00 97.06 175 SER A C 1
ATOM 1377 O O . SER A 1 175 ? -12.683 -7.315 -8.912 1.00 97.06 175 SER A O 1
ATOM 1379 N N . SER A 1 176 ? -11.326 -8.557 -7.619 1.00 97.56 176 SER A N 1
ATOM 1380 C CA . SER A 1 176 ? -12.111 -9.792 -7.706 1.00 97.56 176 SER A CA 1
ATOM 1381 C C . SER A 1 176 ? -13.526 -9.629 -7.142 1.00 97.56 176 SER A C 1
ATOM 1383 O O . SER A 1 176 ? -13.773 -8.855 -6.210 1.00 97.56 176 SER A O 1
ATOM 1385 N N . ASP A 1 177 ? -14.472 -10.396 -7.688 1.00 97.81 177 ASP A N 1
ATOM 1386 C CA . ASP A 1 177 ? -15.855 -10.412 -7.196 1.00 97.81 177 ASP A CA 1
ATOM 1387 C C . ASP A 1 177 ? -15.951 -10.929 -5.759 1.00 97.81 177 ASP A C 1
ATOM 1389 O O . ASP A 1 177 ? -16.759 -10.430 -4.977 1.00 97.81 177 ASP A O 1
ATOM 1393 N N . GLU A 1 178 ? -15.078 -11.864 -5.387 1.00 96.62 178 GLU A N 1
ATOM 1394 C CA . GLU A 1 178 ? -14.938 -12.359 -4.019 1.00 96.62 178 GLU A CA 1
ATOM 1395 C C . GLU A 1 178 ? -14.558 -11.228 -3.053 1.00 96.62 178 GLU A C 1
ATOM 1397 O O . GLU A 1 178 ? -15.274 -10.977 -2.080 1.00 96.62 178 GLU A O 1
ATOM 1402 N N . PHE A 1 179 ? -13.506 -10.460 -3.361 1.00 97.00 179 PHE A N 1
ATOM 1403 C CA . PHE A 1 179 ? -13.111 -9.307 -2.550 1.00 97.00 179 PHE A CA 1
ATOM 1404 C C . PHE A 1 179 ? -14.244 -8.285 -2.438 1.00 97.00 179 PHE A C 1
ATOM 1406 O O . PHE A 1 179 ? -14.574 -7.841 -1.336 1.00 97.00 179 PHE A O 1
ATOM 1413 N N . LYS A 1 180 ? -14.887 -7.944 -3.561 1.00 97.00 180 LYS A N 1
ATOM 1414 C CA . LYS A 1 180 ? -16.023 -7.009 -3.590 1.00 97.00 180 LYS A CA 1
ATOM 1415 C C . LYS A 1 180 ? -17.194 -7.512 -2.740 1.00 97.00 180 LYS A C 1
ATOM 1417 O O . LYS A 1 180 ? -17.864 -6.711 -2.087 1.00 97.00 180 LYS A O 1
ATOM 1422 N N . ALA A 1 181 ? -17.464 -8.817 -2.737 1.00 95.75 181 ALA A N 1
ATOM 1423 C CA . ALA A 1 181 ? -18.514 -9.417 -1.920 1.00 95.75 181 ALA A CA 1
ATOM 1424 C C . ALA A 1 181 ? -18.196 -9.319 -0.422 1.00 95.75 181 ALA A C 1
ATOM 1426 O O . ALA A 1 181 ? -19.085 -8.983 0.360 1.00 95.75 181 ALA A O 1
ATOM 1427 N N . HIS A 1 182 ? -16.943 -9.552 -0.019 1.00 94.12 182 HIS A N 1
ATOM 1428 C CA . HIS A 1 182 ? -16.512 -9.347 1.367 1.00 94.12 182 HIS A CA 1
ATOM 1429 C C . HIS A 1 182 ? -16.553 -7.872 1.774 1.00 94.12 182 HIS A C 1
ATOM 1431 O O . HIS A 1 182 ? -17.067 -7.560 2.846 1.00 94.12 182 HIS A O 1
ATOM 1437 N N . TYR A 1 183 ? -16.083 -6.972 0.905 1.00 94.88 183 TYR A N 1
ATOM 1438 C CA . TYR A 1 183 ? -16.081 -5.527 1.135 1.00 94.88 183 TYR A CA 1
ATOM 1439 C C . TYR A 1 183 ? -17.492 -4.998 1.422 1.00 94.88 183 TYR A C 1
ATOM 1441 O O . TYR A 1 183 ? -17.708 -4.339 2.433 1.00 94.88 183 TYR A O 1
ATOM 1449 N N . ARG A 1 184 ? -18.478 -5.356 0.588 1.00 94.56 184 ARG A N 1
ATOM 1450 C CA . ARG A 1 184 ? -19.875 -4.909 0.754 1.00 94.56 184 ARG A CA 1
ATOM 1451 C C . ARG A 1 184 ? -20.574 -5.488 1.985 1.00 94.56 184 ARG A C 1
ATOM 1453 O O . ARG A 1 184 ? -21.535 -4.899 2.465 1.00 94.56 184 ARG A O 1
ATOM 1460 N N . LYS A 1 185 ? -20.138 -6.656 2.466 1.00 92.06 185 LYS A N 1
ATOM 1461 C CA . LYS A 1 185 ? -20.694 -7.311 3.662 1.00 92.06 185 LYS A CA 1
ATOM 1462 C C . LYS A 1 185 ? -20.083 -6.795 4.967 1.00 92.06 185 LYS A C 1
ATOM 1464 O O . LYS A 1 185 ? -20.562 -7.173 6.031 1.00 92.06 185 LYS A O 1
ATOM 1469 N N . ALA A 1 186 ? -19.003 -6.017 4.907 1.00 91.31 186 ALA A N 1
ATOM 1470 C CA . ALA A 1 186 ? -18.288 -5.580 6.096 1.00 91.31 186 ALA A CA 1
ATOM 1471 C C . ALA A 1 186 ? -19.045 -4.467 6.836 1.00 91.31 186 ALA A C 1
ATOM 1473 O O . ALA A 1 186 ? -19.414 -3.456 6.245 1.00 91.31 186 ALA A O 1
ATOM 1474 N N . ASP A 1 187 ? -19.200 -4.628 8.153 1.00 89.50 187 ASP A N 1
ATOM 1475 C CA . ASP A 1 187 ? -19.772 -3.597 9.032 1.00 89.50 187 ASP A CA 1
ATOM 1476 C C . ASP A 1 187 ? -18.822 -2.392 9.194 1.00 89.50 187 ASP A C 1
ATOM 1478 O O . ASP A 1 187 ? -19.248 -1.250 9.367 1.00 89.50 187 ASP A O 1
ATOM 1482 N N . VAL A 1 188 ? -17.510 -2.660 9.169 1.00 89.75 188 VAL A N 1
ATOM 1483 C CA . VAL A 1 188 ? -16.432 -1.680 9.340 1.00 89.75 188 VAL A CA 1
ATOM 1484 C C . VAL A 1 188 ? -15.299 -2.014 8.380 1.00 89.75 188 VAL A C 1
ATOM 1486 O O . VAL A 1 188 ? -14.828 -3.150 8.336 1.00 89.75 188 VAL A O 1
ATOM 1489 N N . ILE A 1 189 ? -14.822 -1.004 7.654 1.00 93.81 189 ILE A N 1
ATOM 1490 C CA . ILE A 1 189 ? -13.705 -1.134 6.717 1.00 93.81 189 ILE A CA 1
ATOM 1491 C C . ILE A 1 189 ? -12.562 -0.233 7.177 1.00 93.81 189 ILE A C 1
ATOM 1493 O O . ILE A 1 189 ? -12.749 0.970 7.361 1.00 93.81 189 ILE A O 1
ATOM 1497 N N . ILE A 1 190 ? -11.369 -0.811 7.337 1.00 94.12 190 ILE A N 1
ATOM 1498 C CA . ILE A 1 190 ? -10.130 -0.086 7.642 1.00 94.12 190 ILE A CA 1
ATOM 1499 C C . ILE A 1 190 ? -9.187 -0.222 6.445 1.00 94.12 190 ILE A C 1
ATOM 1501 O O . ILE A 1 190 ? -8.599 -1.276 6.213 1.00 94.12 190 ILE A O 1
ATOM 1505 N N . ALA A 1 191 ? -9.022 0.860 5.691 1.00 94.56 191 ALA A N 1
ATOM 1506 C CA . ALA A 1 191 ? -8.121 0.939 4.552 1.00 94.56 191 ALA A CA 1
ATOM 1507 C C . ALA A 1 191 ? -6.792 1.583 4.956 1.00 94.56 191 ALA A C 1
ATOM 1509 O O . ALA A 1 191 ? -6.717 2.769 5.278 1.00 94.56 191 ALA A O 1
ATOM 1510 N N . LYS A 1 192 ? -5.723 0.786 4.932 1.00 92.44 192 LYS A N 1
ATOM 1511 C CA . LYS A 1 192 ? -4.366 1.226 5.275 1.00 92.44 192 LYS A CA 1
ATOM 1512 C C . LYS A 1 192 ? -3.658 1.802 4.047 1.00 92.44 192 LYS A C 1
ATOM 1514 O O . LYS A 1 192 ? -3.640 1.161 3.005 1.00 92.44 192 LYS A O 1
ATOM 1519 N N . GLY A 1 193 ? -3.027 2.962 4.178 1.00 90.69 193 GLY A N 1
ATOM 1520 C CA . GLY A 1 193 ? -2.171 3.549 3.149 1.00 90.69 193 GLY A CA 1
ATOM 1521 C C . GLY A 1 193 ? -2.878 4.441 2.128 1.00 90.69 193 GLY A C 1
ATOM 1522 O O . GLY A 1 193 ? -4.087 4.369 1.915 1.00 90.69 193 GLY A O 1
ATOM 1523 N N . GLN A 1 194 ? -2.086 5.317 1.503 1.00 90.81 194 GLN A N 1
ATOM 1524 C CA . GLN A 1 194 ? -2.581 6.356 0.594 1.00 90.81 194 GLN A CA 1
ATOM 1525 C C . GLN A 1 194 ? -3.153 5.775 -0.710 1.00 90.81 194 GLN A C 1
ATOM 1527 O O . GLN A 1 194 ? -4.174 6.256 -1.183 1.00 90.81 194 GLN A O 1
ATOM 1532 N N . GLY A 1 195 ? -2.579 4.701 -1.259 1.00 92.31 195 GLY A N 1
ATOM 1533 C CA . GLY A 1 195 ? -3.114 4.091 -2.483 1.00 92.31 195 GLY A CA 1
ATOM 1534 C C . GLY A 1 195 ? -4.524 3.514 -2.305 1.00 92.31 195 GLY A C 1
ATOM 1535 O O . GLY A 1 195 ? -5.362 3.594 -3.200 1.00 92.31 195 GLY A O 1
ATOM 1536 N N . ASN A 1 196 ? -4.844 2.997 -1.112 1.00 94.62 196 ASN A N 1
ATOM 1537 C CA . ASN A 1 196 ? -6.205 2.553 -0.807 1.00 94.62 196 ASN A CA 1
ATOM 1538 C C . ASN A 1 196 ? -7.178 3.735 -0.676 1.00 94.62 196 ASN A C 1
ATOM 1540 O O . ASN A 1 196 ? -8.329 3.616 -1.083 1.00 94.62 196 ASN A O 1
ATOM 1544 N N . LEU A 1 197 ? -6.724 4.880 -0.158 1.00 93.81 197 LEU A N 1
ATOM 1545 C CA . LEU A 1 197 ? -7.490 6.127 -0.167 1.00 93.81 197 LEU A CA 1
ATOM 1546 C C . LEU A 1 197 ? -7.789 6.591 -1.597 1.00 93.81 197 LEU A C 1
ATOM 1548 O O . LEU A 1 197 ? -8.942 6.842 -1.939 1.00 93.81 197 LEU A O 1
ATOM 1552 N N . GLU A 1 198 ? -6.775 6.657 -2.452 1.00 92.25 198 GLU A N 1
ATOM 1553 C CA . GLU A 1 198 ? -6.919 7.100 -3.843 1.00 92.25 198 GLU A CA 1
ATOM 1554 C C . GLU A 1 198 ? -7.886 6.207 -4.640 1.00 92.25 198 GLU A C 1
ATOM 1556 O O . GLU A 1 198 ? -8.665 6.726 -5.441 1.00 92.25 198 GLU A O 1
ATOM 1561 N N . GLY A 1 199 ? -7.883 4.896 -4.373 1.00 92.06 199 GLY A N 1
ATOM 1562 C CA . GLY A 1 199 ? -8.718 3.912 -5.067 1.00 92.06 199 GLY A CA 1
ATOM 1563 C C . GLY A 1 199 ? -10.120 3.670 -4.488 1.00 92.06 199 GLY A C 1
ATOM 1564 O O . GLY A 1 199 ? -11.040 3.340 -5.232 1.00 92.06 199 GLY A O 1
ATOM 1565 N N . LEU A 1 200 ? -10.327 3.856 -3.178 1.00 93.25 200 LEU A N 1
ATOM 1566 C CA . LEU A 1 200 ? -11.617 3.585 -2.514 1.00 93.25 200 LEU A CA 1
ATOM 1567 C C . LEU A 1 200 ? -12.359 4.844 -2.057 1.00 93.25 200 LEU A C 1
ATOM 1569 O O . LEU A 1 200 ? -13.508 4.749 -1.626 1.00 93.25 200 LEU A O 1
ATOM 1573 N N . SER A 1 201 ? -11.752 6.030 -2.153 1.00 90.06 201 SER A N 1
ATOM 1574 C CA . SER A 1 201 ? -12.367 7.294 -1.714 1.00 90.06 201 SER A CA 1
ATOM 1575 C C . SER A 1 201 ? -13.664 7.644 -2.433 1.00 90.06 201 SER A C 1
ATOM 1577 O O . SER A 1 201 ? -14.386 8.500 -1.944 1.00 90.06 201 SER A O 1
ATOM 1579 N N . GLU A 1 202 ? -14.024 6.994 -3.537 1.00 89.12 202 GLU A N 1
ATOM 1580 C CA . GLU A 1 202 ? -15.295 7.196 -4.249 1.00 89.12 202 GLU A CA 1
ATOM 1581 C C . GLU A 1 202 ? -16.354 6.137 -3.894 1.00 89.12 202 GLU A C 1
ATOM 1583 O O . GLU A 1 202 ? -17.455 6.124 -4.449 1.00 89.12 202 GLU A O 1
ATOM 1588 N N . ARG A 1 203 ? -16.060 5.233 -2.952 1.00 90.69 203 ARG A N 1
ATOM 1589 C CA . ARG A 1 203 ? -17.009 4.215 -2.484 1.00 90.69 203 ARG A CA 1
ATOM 1590 C C . ARG A 1 203 ? -18.002 4.746 -1.448 1.00 90.69 203 ARG A C 1
ATOM 1592 O O . ARG A 1 203 ? -17.647 5.664 -0.697 1.00 90.69 203 ARG A O 1
ATOM 1599 N N . PRO A 1 204 ? -19.272 4.292 -1.511 1.00 88.81 204 PRO A N 1
ATOM 1600 C CA . PRO A 1 204 ? -20.321 4.736 -0.597 1.00 88.81 204 PRO A CA 1
ATOM 1601 C C . PRO A 1 204 ? -20.248 4.068 0.783 1.00 88.81 204 PRO A C 1
ATOM 1603 O O . PRO A 1 204 ? -20.796 4.614 1.736 1.00 88.81 204 PRO A O 1
ATOM 1606 N N . GLU A 1 205 ? -19.604 2.906 0.901 1.00 89.94 205 GLU A N 1
ATOM 1607 C CA . GLU A 1 205 ? -19.508 2.149 2.148 1.00 89.94 205 GLU A CA 1
ATOM 1608 C C . GLU A 1 205 ? -18.744 2.927 3.241 1.00 89.94 205 GLU A C 1
ATOM 1610 O O . GLU A 1 205 ? -17.804 3.672 2.941 1.00 89.94 205 GLU A O 1
ATOM 1615 N N . PRO A 1 206 ? -19.111 2.762 4.529 1.00 88.56 206 PRO A N 1
ATOM 1616 C CA . PRO A 1 206 ? -18.431 3.429 5.632 1.00 88.56 206 PRO A CA 1
ATOM 1617 C C . PRO A 1 206 ? -17.004 2.893 5.792 1.00 88.56 206 PRO A C 1
ATOM 1619 O O . PRO A 1 206 ? -16.776 1.751 6.194 1.00 88.56 206 PRO A O 1
ATOM 1622 N N . ILE A 1 207 ? -16.032 3.757 5.513 1.00 93.12 207 ILE A N 1
ATOM 1623 C CA . ILE A 1 207 ? -14.613 3.407 5.464 1.00 93.12 207 ILE A CA 1
ATOM 1624 C C . ILE A 1 207 ? -13.773 4.366 6.311 1.00 93.12 207 ILE A C 1
ATOM 1626 O O . ILE A 1 207 ? -13.944 5.589 6.272 1.00 93.12 207 ILE A O 1
ATOM 1630 N N . PHE A 1 208 ? -12.848 3.786 7.073 1.00 94.00 208 PHE A N 1
ATOM 1631 C CA . PHE A 1 208 ? -11.796 4.486 7.798 1.00 94.00 208 PHE A CA 1
ATOM 1632 C C . PHE A 1 208 ? -10.477 4.323 7.052 1.00 94.00 208 PHE A C 1
ATOM 1634 O O . PHE A 1 208 ? -9.987 3.212 6.857 1.00 94.00 208 PHE A O 1
ATOM 1641 N N . PHE A 1 209 ? -9.876 5.436 6.663 1.00 93.81 209 PHE A N 1
ATOM 1642 C CA . PHE A 1 209 ? -8.569 5.492 6.035 1.00 93.81 209 PHE A CA 1
ATOM 1643 C C . PHE A 1 209 ? -7.503 5.800 7.079 1.00 93.81 209 PHE A C 1
ATOM 1645 O O . PHE A 1 209 ? -7.571 6.810 7.776 1.00 93.81 209 PHE A O 1
ATOM 1652 N N . LEU A 1 210 ? -6.501 4.933 7.165 1.00 93.19 210 LEU A N 1
ATOM 1653 C CA . LEU A 1 210 ? -5.347 5.070 8.049 1.00 93.19 210 LEU A CA 1
ATOM 1654 C C . LEU A 1 210 ? -4.113 5.234 7.171 1.00 93.19 210 LEU A C 1
ATOM 1656 O O . LEU A 1 210 ? -3.612 4.257 6.609 1.00 93.19 210 LEU A O 1
ATOM 1660 N N . PHE A 1 211 ? -3.629 6.458 7.021 1.00 89.19 211 PHE A N 1
ATOM 1661 C CA . PHE A 1 211 ? -2.544 6.758 6.091 1.00 89.19 211 PHE A CA 1
ATOM 1662 C C . PHE A 1 211 ? -1.667 7.902 6.594 1.00 89.19 211 PHE A C 1
ATOM 1664 O O . PHE A 1 211 ? -1.967 8.556 7.584 1.00 89.19 211 PHE A O 1
ATOM 1671 N N . VAL A 1 212 ? -0.554 8.119 5.904 1.00 87.38 212 VAL A N 1
ATOM 1672 C CA . VAL A 1 212 ? 0.294 9.298 6.068 1.00 87.38 212 VAL A CA 1
ATOM 1673 C C . VAL A 1 212 ? 0.222 10.058 4.758 1.00 87.38 212 VAL A C 1
ATOM 1675 O O . VAL A 1 212 ? 0.281 9.417 3.705 1.00 87.38 212 VAL A O 1
ATOM 1678 N N . THR A 1 213 ? 0.060 11.378 4.803 1.00 85.81 213 THR A N 1
ATOM 1679 C CA . THR A 1 213 ? 0.061 12.212 3.594 1.00 85.81 213 THR A CA 1
ATOM 1680 C C . THR A 1 213 ? 1.463 12.197 2.984 1.00 85.81 213 THR A C 1
ATOM 1682 O O . THR A 1 213 ? 2.416 12.684 3.587 1.00 85.81 213 THR A O 1
ATOM 1685 N N . LYS A 1 214 ? 1.625 11.579 1.808 1.00 84.31 214 LYS A N 1
ATOM 1686 C CA . LYS A 1 214 ? 2.935 11.430 1.142 1.00 84.31 214 LYS A CA 1
ATOM 1687 C C . LYS A 1 214 ? 3.160 12.458 0.028 1.00 84.31 214 LYS A C 1
ATOM 1689 O O . LYS A 1 214 ? 4.274 12.560 -0.477 1.00 84.31 214 LYS A O 1
ATOM 1694 N N . CYS A 1 215 ? 2.126 13.202 -0.360 1.00 85.75 215 CYS A N 1
ATOM 1695 C CA . CYS A 1 215 ? 2.196 14.246 -1.379 1.00 85.75 215 CYS A CA 1
ATOM 1696 C C . CYS A 1 215 ? 1.229 15.395 -1.072 1.00 85.75 215 CYS A C 1
ATOM 1698 O O . CYS A 1 215 ? 0.230 15.194 -0.374 1.00 85.75 215 CYS A O 1
ATOM 1700 N N . GLU A 1 216 ? 1.521 16.573 -1.631 1.00 86.06 216 GLU A N 1
ATOM 1701 C CA . GLU A 1 216 ? 0.738 17.800 -1.423 1.00 86.06 216 GLU A CA 1
ATOM 1702 C C . GLU A 1 216 ? -0.733 17.600 -1.757 1.00 86.06 216 GLU A C 1
ATOM 1704 O O . GLU A 1 216 ? -1.599 17.899 -0.952 1.00 86.06 216 GLU A O 1
ATOM 1709 N N . ARG A 1 217 ? -1.036 16.956 -2.882 1.00 87.00 217 ARG A N 1
ATOM 1710 C CA . ARG A 1 217 ? -2.420 16.753 -3.313 1.00 87.00 217 ARG A CA 1
ATOM 1711 C C . ARG A 1 217 ? -3.297 16.030 -2.289 1.00 87.00 217 ARG A C 1
ATOM 1713 O O . ARG A 1 217 ? -4.453 16.392 -2.080 1.00 87.00 217 ARG A O 1
ATOM 1720 N N . VAL A 1 218 ? -2.776 14.966 -1.680 1.00 88.25 218 VAL A N 1
ATOM 1721 C CA . VAL A 1 218 ? -3.525 14.226 -0.656 1.00 88.25 218 VAL A CA 1
ATOM 1722 C C . VAL A 1 218 ? -3.574 15.020 0.649 1.00 88.25 218 VAL A C 1
ATOM 1724 O O . VAL A 1 218 ? -4.572 14.950 1.364 1.00 88.25 218 VAL A O 1
ATOM 1727 N N . ALA A 1 219 ? -2.531 15.794 0.941 1.00 88.06 219 ALA A N 1
ATOM 1728 C CA . ALA A 1 219 ? -2.473 16.685 2.091 1.00 88.06 219 ALA A CA 1
ATOM 1729 C C . ALA A 1 219 ? -3.519 17.814 1.991 1.00 88.06 219 ALA A C 1
ATOM 1731 O O . ALA A 1 219 ? -4.314 17.991 2.911 1.00 88.06 219 ALA A O 1
ATOM 1732 N N . GLU A 1 220 ? -3.615 18.472 0.834 1.00 89.81 220 GLU A N 1
ATOM 1733 C CA . GLU A 1 220 ? -4.621 19.484 0.496 1.00 89.81 220 GLU A CA 1
ATOM 1734 C C . GLU A 1 220 ? -6.042 18.925 0.578 1.00 89.81 220 GLU A C 1
ATOM 1736 O O . GLU A 1 220 ? -6.896 19.513 1.238 1.00 89.81 220 GLU A O 1
ATOM 1741 N N . MET A 1 221 ? -6.291 17.751 -0.019 1.00 87.88 221 MET A N 1
ATOM 1742 C CA . MET A 1 221 ? -7.592 17.076 0.068 1.00 87.88 221 MET A CA 1
ATOM 1743 C C . MET A 1 221 ? -8.000 16.812 1.526 1.00 87.88 221 MET A C 1
ATOM 1745 O O . MET A 1 221 ? -9.176 16.895 1.873 1.00 87.88 221 MET A O 1
ATOM 1749 N N . ALA A 1 222 ? -7.031 16.475 2.374 1.00 87.81 222 ALA A N 1
ATOM 1750 C CA . ALA A 1 222 ? -7.252 16.206 3.787 1.00 87.81 222 ALA A CA 1
ATOM 1751 C C . ALA A 1 222 ? -7.204 17.467 4.676 1.00 87.81 222 ALA A C 1
ATOM 1753 O O . ALA A 1 222 ? -7.491 17.358 5.867 1.00 87.81 222 ALA A O 1
ATOM 1754 N N . GLY A 1 223 ? -6.855 18.640 4.134 1.00 90.81 223 GLY A N 1
ATOM 1755 C CA . GLY A 1 223 ? -6.723 19.891 4.886 1.00 90.81 223 GLY A CA 1
ATOM 1756 C C . GLY A 1 223 ? -5.585 19.892 5.914 1.00 90.81 223 GLY A C 1
ATOM 1757 O O . GLY A 1 223 ? -5.712 20.513 6.968 1.00 90.81 223 GLY A O 1
ATOM 1758 N N . VAL A 1 224 ? -4.491 19.172 5.649 1.00 90.75 224 VAL A N 1
ATOM 1759 C CA . VAL A 1 224 ? -3.355 19.000 6.577 1.00 90.75 224 VAL A CA 1
ATOM 1760 C C . VAL A 1 224 ? -2.008 19.125 5.850 1.00 90.75 224 VAL A C 1
ATOM 1762 O O . VAL A 1 224 ? -1.975 19.003 4.631 1.00 90.75 224 VAL A O 1
ATOM 1765 N N . PRO A 1 225 ? -0.873 19.308 6.555 1.00 90.12 225 PRO A N 1
ATOM 1766 C CA . PRO A 1 225 ? 0.457 19.269 5.937 1.00 90.12 225 PRO A CA 1
ATOM 1767 C C . PRO A 1 225 ? 0.856 17.878 5.414 1.00 90.12 225 PRO A C 1
ATOM 1769 O O . PRO A 1 225 ? 0.392 16.846 5.921 1.00 90.12 225 PRO A O 1
ATOM 1772 N N . VAL A 1 226 ? 1.790 17.830 4.458 1.00 87.56 226 VAL A N 1
ATOM 1773 C CA . VAL A 1 226 ? 2.492 16.592 4.070 1.00 87.56 226 VAL A CA 1
ATOM 1774 C C . VAL A 1 226 ? 3.228 15.998 5.279 1.00 87.56 226 VAL A C 1
ATOM 1776 O O . VAL A 1 226 ? 3.820 16.717 6.081 1.00 87.56 226 VAL A O 1
ATOM 1779 N N . GLY A 1 227 ? 3.183 14.673 5.423 1.00 83.75 227 GLY A N 1
ATOM 1780 C CA . GLY A 1 227 ? 3.745 13.930 6.554 1.00 83.75 227 GLY A CA 1
ATOM 1781 C C . GLY A 1 227 ? 2.796 13.756 7.743 1.00 83.75 227 GLY A C 1
ATOM 1782 O O . GLY A 1 227 ? 3.178 13.151 8.744 1.00 83.75 227 GLY A O 1
ATOM 1783 N N . SER A 1 228 ? 1.558 14.242 7.647 1.00 84.50 228 SER A N 1
ATOM 1784 C CA . SER A 1 228 ? 0.555 14.099 8.703 1.00 84.50 228 SER A CA 1
ATOM 1785 C C . SER A 1 228 ? 0.050 12.661 8.816 1.00 84.50 228 SER A C 1
ATOM 1787 O O . SER A 1 228 ? -0.258 12.017 7.812 1.00 84.50 228 SER A O 1
ATOM 1789 N N . PHE A 1 229 ? -0.072 12.167 10.051 1.00 87.81 229 PHE A N 1
ATOM 1790 C CA . PHE A 1 229 ? -0.658 10.862 10.368 1.00 87.81 229 PHE A CA 1
ATOM 1791 C C . PHE A 1 229 ? -2.179 10.988 10.447 1.00 87.81 229 PHE A C 1
ATOM 1793 O O . PHE A 1 229 ? -2.701 11.697 11.306 1.00 87.81 229 PHE A O 1
ATOM 1800 N N . MET A 1 230 ? -2.884 10.277 9.573 1.00 88.69 230 MET A N 1
ATOM 1801 C CA . MET A 1 230 ? -4.317 10.437 9.365 1.00 88.69 230 MET A CA 1
ATOM 1802 C C . MET A 1 230 ? -5.098 9.201 9.796 1.00 88.69 230 MET A C 1
ATOM 1804 O O . MET A 1 230 ? -4.766 8.072 9.430 1.00 88.69 230 MET A O 1
ATOM 1808 N N . VAL A 1 231 ? -6.186 9.455 10.520 1.00 91.56 231 VAL A N 1
ATOM 1809 C CA . VAL A 1 231 ? -7.327 8.549 10.676 1.00 91.56 231 VAL A CA 1
ATOM 1810 C C . VAL A 1 231 ? -8.530 9.316 10.148 1.00 91.56 231 VAL A C 1
ATOM 1812 O O . VAL A 1 231 ? -9.006 10.248 10.791 1.00 91.56 231 VAL A O 1
ATOM 1815 N N . TRP A 1 232 ? -8.979 8.978 8.945 1.00 89.75 232 TRP A N 1
ATOM 1816 C CA . TRP A 1 232 ? -9.991 9.743 8.225 1.00 89.75 232 TRP A CA 1
ATOM 1817 C C . TRP A 1 232 ? -11.199 8.869 7.915 1.00 89.75 232 TRP A C 1
ATOM 1819 O O . TRP A 1 232 ? -11.064 7.833 7.271 1.00 89.75 232 TRP A O 1
ATOM 1829 N N . ARG A 1 233 ? -12.388 9.272 8.364 1.00 88.06 233 ARG A N 1
ATOM 1830 C CA . ARG A 1 233 ? -13.639 8.594 8.015 1.00 88.06 233 ARG A CA 1
ATOM 1831 C C . ARG A 1 233 ? -14.333 9.377 6.914 1.00 88.06 233 ARG A C 1
ATOM 1833 O O . ARG A 1 233 ? -14.700 10.531 7.119 1.00 88.06 233 ARG A O 1
ATOM 1840 N N . LYS A 1 234 ? -14.588 8.733 5.779 1.00 70.44 234 LYS A N 1
ATOM 1841 C CA . LYS A 1 234 ? -15.451 9.322 4.756 1.00 70.44 234 LYS A CA 1
ATOM 1842 C C . LYS A 1 234 ? -16.913 9.157 5.194 1.00 70.44 234 LYS A C 1
ATOM 1844 O O . LYS A 1 234 ? -17.350 8.038 5.449 1.00 70.44 234 LYS A O 1
ATOM 1849 N N . GLY A 1 235 ? -17.651 10.264 5.310 1.00 60.91 235 GLY A N 1
ATOM 1850 C CA . GLY A 1 235 ? -19.079 10.263 5.667 1.00 60.91 235 GLY A CA 1
ATOM 1851 C C . GLY A 1 235 ? -19.428 10.691 7.098 1.00 60.91 235 GLY A C 1
ATOM 1852 O O . GLY A 1 235 ? -20.576 10.530 7.499 1.00 60.91 235 GLY A O 1
ATOM 1853 N N . ALA A 1 236 ? -18.486 11.243 7.867 1.00 47.44 236 ALA A N 1
ATOM 1854 C CA . ALA A 1 236 ? -18.839 12.121 8.981 1.00 47.44 236 ALA A CA 1
ATOM 1855 C C . ALA A 1 236 ? -18.822 13.557 8.441 1.00 47.44 236 ALA A C 1
ATOM 1857 O O . ALA A 1 236 ? -17.747 14.106 8.205 1.00 47.44 236 ALA A O 1
ATOM 1858 N N . GLY A 1 237 ? -20.009 14.078 8.118 1.00 37.19 237 GLY A N 1
ATOM 1859 C CA . GLY A 1 237 ? -20.210 15.523 8.018 1.00 37.19 237 GLY A CA 1
ATOM 1860 C C . GLY A 1 237 ? -20.037 16.189 9.375 1.00 37.19 237 GLY A C 1
ATOM 1861 O O . GLY A 1 237 ? -20.140 15.468 10.397 1.00 37.19 237 GLY A O 1
#

Nearest PDB structures (foldseek):
  2g8l-assembly1_A  TM=8.584E-01  e=1.335E-15  Pyrococcus horikoshii
  2ffj-assembly2_B  TM=8.500E-01  e=5.114E-15  Archaeoglobus fulgidus DSM 4304
  2ffj-assembly2_A-2  TM=8.436E-01  e=1.335E-14  Archaeoglobus fulgidus DSM 4304
  1xfi-assembly1_A  TM=7.644E-01  e=1.246E-07  Arabidopsis thaliana

Radius of gyration: 18.43 Å; Cα contacts (8 Å, |Δi|>4): 324; chains: 1; bounding box: 44×40×53 Å

Secondary structure (DSSP, 8-state):
----TTHHHHHHHHHHHHHHHTT--HHHHHHHHHHHHHHHHH--TTS-HHHHHHHHHHHHHHHHT-S-TTHHHHHHHHHHHHTTHHHHHHHHHTSS-HHHHHHHHHHHTTTS---------TTS-S--TT-EEEEBSS-BTTB-BHHHHHHTTGGGTSEEEE-S--SSS--TTTS-HHHHHHHHH-SSEEEESHHHHHHHTT--S-EEEEEE--SHHHHHHHTS-TT-EEEEEET--

Solvent-accessible surface area (backbone atoms only — not comparable to full-atom values): 13235 Å² total; per-residue (Å²): 91,54,39,54,78,76,48,51,64,54,50,55,52,51,52,50,50,54,44,60,75,69,69,57,56,68,71,56,46,53,56,51,52,54,51,53,52,54,48,64,76,71,54,71,52,78,42,31,56,31,59,55,49,23,55,53,51,53,51,48,28,63,78,65,76,31,87,58,87,32,55,69,59,46,53,51,41,23,54,58,36,25,77,41,41,70,58,56,50,51,53,22,75,73,39,97,49,38,67,63,45,47,50,52,50,60,27,51,37,63,80,44,59,79,40,44,72,77,87,76,78,90,83,81,58,84,53,47,88,83,47,69,48,76,28,27,53,36,69,29,79,74,56,52,25,62,68,56,36,52,78,29,49,44,60,66,56,18,52,73,47,42,33,56,34,42,34,56,35,46,54,70,88,67,32,31,70,66,39,52,54,53,60,74,69,48,93,70,42,79,38,66,29,53,32,27,44,45,40,47,69,85,54,88,68,65,37,34,34,31,17,44,27,86,42,62,71,59,7,59,76,68,75,47,61,62,69,39,82,40,81,43,59,63,85,73,126

Sequence (237 aa):
MNFAYDCIPCTVQSFLRLIQSNGFPERLQETVLRKVLTFLSEADYSLSPPALARDLHRMLRQILDNPDPYAAIKKKTNGFMLARYAELKKRVENSQDPFQTALRLAVAGNVIDFAAKHLMDVDETINHSRIRFAVRGGPVINDATVDDALEVGLDRLAEVIHTGDDAPGVIWETSSDEFKAHYRKADVIIAKGQGNLEGLSERPEPIFFLFVTKCERVAEMAGVPVGSFMVWRKGAG